Protein AF-A0A8R2H6P3-F1 (afdb_monomer_lite)

Sequence (199 aa):
MLRRFHSSVSVTTFPSSASTVNRGKCNIKIAPSGQQSPSFCLDVSIVPQITGQTPQTPITSGHWAHMTDLFPSVLLYDTQKDQPGEPLALNTVFGWVLMGPTEFYDGSSVTTLCLTVSDPIDSLIKKFWELEELPTTFHLSTADTAAEEIYNSTTTQLSSGRFVVTLPFLKPRPLLGDSKTLALQRFKALECRLTRNKI

Radius of gyration: 35.75 Å; chains: 1; bounding box: 72×54×96 Å

Organism: Acyrthosiphon pisum (NCBI:txid7029)

Foldseek 3Di:
DFDWAQDQDWDAADVSPDTDRQGTKTWDWDDPVPDPPPIDIDIDTDDPDRDDDDPPPPDPPDPDVVCPVVVVQFFDPDKDDDDPQAWIWTQGPVGTDTHGDDDDDPDDDDDDDDDDPDDDVVVVVVVVCVVPDDPPPPPQDPVNVVVVVQCVVAWDADPVRDIGGDDDDDPPDDPPPDVVVVVVVVVVVVVVVPVVDDD

pLDDT: mean 73.53, std 13.81, range [39.12, 96.75]

Structure (mmCIF, N/CA/C/O backbone):
data_AF-A0A8R2H6P3-F1
#
_entry.id   AF-A0A8R2H6P3-F1
#
loop_
_atom_site.group_PDB
_atom_site.id
_atom_site.type_symbol
_atom_site.label_atom_id
_atom_site.label_alt_id
_atom_site.label_comp_id
_atom_site.label_asym_id
_atom_site.label_entity_id
_atom_site.label_seq_id
_atom_site.pdbx_PDB_ins_code
_atom_site.Cartn_x
_atom_site.Cartn_y
_atom_site.Cartn_z
_atom_site.occupancy
_atom_site.B_iso_or_equiv
_atom_site.auth_seq_id
_atom_site.auth_comp_id
_atom_site.auth_asym_id
_atom_site.auth_atom_id
_atom_site.pdbx_PDB_model_num
ATOM 1 N N . MET A 1 1 ? 8.847 33.803 -14.312 1.00 51.03 1 MET A N 1
ATOM 2 C CA . MET A 1 1 ? 10.257 33.344 -14.328 1.00 51.03 1 MET A CA 1
ATOM 3 C C . MET A 1 1 ? 10.656 32.935 -12.916 1.00 51.03 1 MET A C 1
ATOM 5 O O . MET A 1 1 ? 10.403 33.704 -11.999 1.00 51.03 1 MET A O 1
ATOM 9 N N . LEU A 1 2 ? 11.224 31.739 -12.724 1.00 61.72 2 LEU A N 1
ATOM 10 C CA . LEU A 1 2 ? 11.704 31.282 -11.409 1.00 61.72 2 LEU A CA 1
ATOM 11 C C . LEU A 1 2 ? 12.953 32.072 -10.991 1.00 61.72 2 LEU A C 1
ATOM 13 O O . LEU A 1 2 ? 13.856 32.261 -11.808 1.00 61.72 2 LEU A O 1
ATOM 17 N N . ARG A 1 3 ? 13.016 32.512 -9.727 1.00 66.25 3 ARG A N 1
ATOM 18 C CA . ARG A 1 3 ? 14.191 33.195 -9.162 1.00 66.25 3 ARG A CA 1
ATOM 19 C C . ARG A 1 3 ? 15.325 32.180 -9.000 1.00 66.25 3 ARG A C 1
ATOM 21 O O . ARG A 1 3 ? 15.151 31.171 -8.318 1.00 66.25 3 ARG A O 1
ATOM 28 N N . ARG A 1 4 ? 16.457 32.432 -9.659 1.00 72.19 4 ARG A N 1
ATOM 29 C CA . ARG A 1 4 ? 17.628 31.544 -9.673 1.00 72.19 4 ARG A CA 1
ATOM 30 C C . ARG A 1 4 ? 18.732 32.111 -8.787 1.00 72.19 4 ARG A C 1
ATOM 32 O O . ARG A 1 4 ? 18.959 33.318 -8.786 1.00 72.19 4 ARG A O 1
ATOM 39 N N . PHE A 1 5 ? 19.422 31.230 -8.079 1.00 75.38 5 PHE A N 1
ATOM 40 C CA . PHE A 1 5 ? 20.581 31.534 -7.245 1.00 75.38 5 PHE A CA 1
ATOM 41 C C . PHE A 1 5 ? 21.771 30.699 -7.705 1.00 75.38 5 PHE A C 1
ATOM 43 O O . PHE A 1 5 ? 21.587 29.596 -8.214 1.00 75.38 5 PHE A O 1
ATOM 50 N N . HIS A 1 6 ? 22.989 31.200 -7.522 1.00 67.31 6 HIS A N 1
ATOM 51 C CA . HIS A 1 6 ? 24.178 30.420 -7.848 1.00 67.31 6 HIS A CA 1
ATOM 52 C C . HIS A 1 6 ? 24.305 29.230 -6.884 1.00 67.31 6 HIS A C 1
ATOM 54 O O . HIS A 1 6 ? 24.150 29.400 -5.675 1.00 67.31 6 HIS A O 1
ATOM 60 N N . SER A 1 7 ? 24.576 28.035 -7.411 1.00 65.31 7 SER A N 1
ATOM 61 C CA . SER A 1 7 ? 24.828 26.828 -6.616 1.00 65.31 7 SER A CA 1
ATOM 62 C C . SER A 1 7 ? 26.298 26.431 -6.744 1.00 65.31 7 SER A C 1
ATOM 64 O O . SER A 1 7 ? 26.918 26.653 -7.780 1.00 65.31 7 SER A O 1
ATOM 66 N N . SER A 1 8 ? 26.883 25.882 -5.682 1.00 61.50 8 SER A N 1
ATOM 67 C CA . SER A 1 8 ? 28.228 25.283 -5.692 1.00 61.50 8 SER A CA 1
ATOM 68 C C . SER A 1 8 ? 28.179 23.751 -5.671 1.00 61.50 8 SER A C 1
ATOM 70 O O . SER A 1 8 ? 29.209 23.099 -5.524 1.00 61.50 8 SER A O 1
ATOM 72 N N . VAL A 1 9 ? 26.982 23.169 -5.802 1.00 63.78 9 VAL A N 1
ATOM 73 C CA . VAL A 1 9 ? 26.764 21.722 -5.722 1.00 63.78 9 VAL A CA 1
ATOM 74 C C . VAL A 1 9 ? 27.096 21.057 -7.061 1.00 63.78 9 VAL A C 1
ATOM 76 O O . VAL A 1 9 ? 26.555 21.426 -8.106 1.00 63.78 9 VAL A O 1
ATOM 79 N N . SER A 1 10 ? 27.965 20.049 -7.011 1.00 60.06 10 SER A N 1
ATOM 80 C CA . SER A 1 10 ? 28.291 19.166 -8.135 1.00 60.06 10 SER A CA 1
ATOM 81 C C . SER A 1 10 ? 27.227 18.077 -8.274 1.00 60.06 10 SER A C 1
ATOM 83 O O . SER A 1 10 ? 26.932 17.384 -7.303 1.00 60.06 10 SER A O 1
ATOM 85 N N . VAL A 1 11 ? 26.661 17.916 -9.472 1.00 63.22 11 VAL A N 1
ATOM 86 C CA . VAL A 1 11 ? 25.674 16.869 -9.782 1.00 63.22 11 VAL A CA 1
ATOM 87 C C . VAL A 1 11 ? 26.201 16.041 -10.949 1.00 63.22 11 VAL A C 1
ATOM 89 O O . VAL A 1 11 ? 26.544 16.590 -11.995 1.00 63.22 11 VAL A O 1
ATOM 92 N N . THR A 1 12 ? 26.267 14.725 -10.770 1.00 59.09 12 THR A N 1
ATOM 93 C CA . THR A 1 12 ? 26.640 13.757 -11.809 1.00 59.09 12 THR A CA 1
ATOM 94 C C . THR A 1 12 ? 25.389 13.229 -12.503 1.00 59.09 12 THR A C 1
ATOM 96 O O . THR A 1 12 ? 24.453 12.795 -11.835 1.00 59.09 12 THR A O 1
ATOM 99 N N . THR A 1 13 ? 25.361 13.269 -13.834 1.00 57.91 13 THR A N 1
ATOM 100 C CA . THR A 1 13 ? 24.236 12.783 -14.646 1.00 57.91 13 THR A CA 1
ATOM 101 C C . THR A 1 13 ? 24.469 11.351 -15.132 1.00 57.91 13 THR A C 1
ATOM 103 O O . THR A 1 13 ? 25.582 10.829 -15.055 1.00 57.91 13 THR A O 1
ATOM 106 N N . PHE A 1 14 ? 23.410 10.711 -15.640 1.00 53.06 14 PHE A N 1
ATOM 107 C CA . PHE A 1 14 ? 23.365 9.292 -16.022 1.00 53.06 14 PHE A CA 1
ATOM 108 C C . PHE A 1 14 ? 24.489 8.746 -16.934 1.00 53.06 14 PHE A C 1
ATOM 110 O O . PHE A 1 14 ? 24.727 7.544 -16.857 1.00 53.06 14 PHE A O 1
ATOM 117 N N . PRO A 1 15 ? 25.230 9.523 -17.755 1.00 53.28 15 PRO A N 1
ATOM 118 C CA . PRO A 1 15 ? 26.340 8.974 -18.535 1.00 53.28 15 PRO A CA 1
ATOM 119 C C . PRO A 1 15 ? 27.702 9.086 -17.835 1.00 53.28 15 PRO A C 1
ATOM 121 O O . PRO A 1 15 ? 28.726 8.857 -18.473 1.00 53.28 15 PRO A O 1
ATOM 124 N N . SER A 1 16 ? 27.763 9.451 -16.547 1.00 52.72 16 SER A N 1
ATOM 125 C CA . SER A 1 16 ? 29.028 9.630 -15.798 1.00 52.72 16 SER A CA 1
ATOM 126 C C . SER A 1 16 ? 29.963 10.701 -16.382 1.00 52.72 16 SER A C 1
ATOM 128 O O . SER A 1 16 ? 31.114 10.828 -15.963 1.00 52.72 16 SER A O 1
ATOM 130 N N . SER A 1 17 ? 29.500 11.472 -17.370 1.00 53.78 17 SER A N 1
ATOM 131 C CA . SER A 1 17 ? 30.287 12.513 -18.022 1.00 53.78 17 SER A CA 1
ATOM 132 C C . SER A 1 17 ? 30.543 13.631 -17.015 1.00 53.78 17 SER A C 1
ATOM 134 O O . SER A 1 17 ? 29.631 14.024 -16.289 1.00 53.78 17 SER A O 1
ATOM 136 N N . ALA A 1 18 ? 31.792 14.091 -16.939 1.00 51.66 18 ALA A N 1
ATOM 137 C CA . ALA A 1 18 ? 32.301 14.940 -15.866 1.00 51.66 18 ALA A CA 1
ATOM 138 C C . ALA A 1 18 ? 31.329 16.056 -15.435 1.00 51.66 18 ALA A C 1
ATOM 140 O O . ALA A 1 18 ? 30.854 16.846 -16.250 1.00 51.66 18 ALA A O 1
ATOM 141 N N . SER A 1 19 ? 31.082 16.088 -14.121 1.00 51.84 19 SER A N 1
ATOM 142 C CA . SER A 1 19 ? 30.313 17.077 -13.360 1.00 51.84 19 SER A CA 1
ATOM 143 C C . SER A 1 19 ? 30.307 18.472 -13.995 1.00 51.84 19 SER A C 1
ATOM 145 O O . SER A 1 19 ? 31.307 19.193 -13.965 1.00 51.84 19 SER A O 1
ATOM 147 N N . THR A 1 20 ? 29.159 18.900 -14.522 1.00 53.28 20 THR A N 1
ATOM 148 C CA . THR A 1 20 ? 28.935 20.322 -14.787 1.00 53.28 20 THR A CA 1
ATOM 149 C C . THR A 1 20 ? 28.601 20.999 -13.465 1.00 53.28 20 THR A C 1
ATOM 151 O O . THR A 1 20 ? 27.564 20.700 -12.871 1.00 53.28 20 THR A O 1
ATOM 154 N N . VAL A 1 21 ? 29.452 21.925 -13.010 1.00 55.31 21 VAL A N 1
ATOM 155 C CA . VAL A 1 21 ? 29.143 22.810 -11.875 1.00 55.31 21 VAL A CA 1
ATOM 156 C C . VAL A 1 21 ? 27.786 23.462 -12.137 1.00 55.31 21 VAL A C 1
ATOM 158 O O . VAL A 1 21 ? 27.614 24.208 -13.106 1.00 55.31 21 VAL A O 1
ATOM 161 N N . ASN A 1 22 ? 26.802 23.134 -11.303 1.00 56.50 22 ASN A N 1
ATOM 162 C CA . ASN A 1 22 ? 25.438 23.590 -11.490 1.00 56.50 22 ASN A CA 1
ATOM 163 C C . ASN A 1 22 ? 25.345 25.081 -11.144 1.00 56.50 22 ASN A C 1
ATOM 165 O O . ASN A 1 22 ? 25.551 25.466 -10.001 1.00 56.50 22 ASN A O 1
ATOM 169 N N . ARG A 1 23 ? 25.020 25.939 -12.116 1.00 56.31 23 ARG A N 1
ATOM 170 C CA . ARG A 1 23 ? 24.984 27.398 -11.904 1.00 56.31 23 ARG A CA 1
ATOM 171 C C . ARG A 1 23 ? 23.650 27.928 -11.364 1.00 56.31 23 ARG A C 1
ATOM 173 O O . ARG A 1 23 ? 23.525 29.137 -11.185 1.00 56.31 23 ARG A O 1
ATOM 180 N N . GLY A 1 24 ? 22.653 27.076 -11.107 1.00 67.25 24 GLY A N 1
ATOM 181 C CA . GLY A 1 24 ? 21.302 27.525 -10.766 1.00 67.25 24 GLY A CA 1
ATOM 182 C C . GLY A 1 24 ? 20.577 26.635 -9.761 1.00 67.25 24 GLY A C 1
ATOM 183 O O . GLY A 1 24 ? 20.114 25.558 -10.109 1.00 67.25 24 GLY A O 1
ATOM 184 N N . LYS A 1 25 ? 20.369 27.133 -8.542 1.00 74.31 25 LYS A N 1
ATOM 185 C CA . LYS A 1 25 ? 19.381 26.622 -7.585 1.00 74.31 25 LYS A CA 1
ATOM 186 C C . LYS A 1 25 ? 18.112 27.473 -7.655 1.00 74.31 25 LYS A C 1
ATOM 188 O O . LYS A 1 25 ? 18.197 28.698 -7.768 1.00 74.31 25 LYS A O 1
ATOM 193 N N . CYS A 1 26 ? 16.939 26.861 -7.568 1.00 76.25 26 CYS A N 1
ATOM 194 C CA . CYS A 1 26 ? 15.677 27.566 -7.355 1.00 76.25 26 CYS A CA 1
ATOM 195 C C . CYS A 1 26 ? 14.827 26.834 -6.315 1.00 76.25 26 CYS A C 1
ATOM 197 O O . CYS A 1 26 ? 14.994 25.639 -6.087 1.00 76.25 26 CYS A O 1
ATOM 199 N N . ASN A 1 27 ? 13.922 27.568 -5.676 1.00 81.19 27 ASN A N 1
ATOM 200 C CA . ASN A 1 27 ? 12.901 26.969 -4.831 1.00 81.19 27 ASN A CA 1
ATOM 201 C C . ASN A 1 27 ? 11.622 26.822 -5.661 1.00 81.19 27 ASN A C 1
ATOM 203 O O . ASN A 1 27 ? 11.216 27.771 -6.342 1.00 81.19 27 ASN A O 1
ATOM 207 N N . ILE A 1 28 ? 11.018 25.638 -5.637 1.00 77.75 28 ILE A N 1
ATOM 208 C CA . ILE A 1 28 ? 9.741 25.368 -6.297 1.00 77.75 28 ILE A CA 1
ATOM 209 C C . ILE A 1 28 ? 8.731 24.867 -5.275 1.00 77.75 28 ILE A C 1
ATOM 211 O O . ILE A 1 28 ? 9.087 24.210 -4.301 1.00 77.75 28 ILE A O 1
ATOM 215 N N . LYS A 1 29 ? 7.456 25.156 -5.520 1.00 81.31 29 LYS A N 1
ATOM 216 C CA . LYS A 1 29 ? 6.347 24.632 -4.730 1.00 81.31 29 LYS A CA 1
ATOM 217 C C . LYS A 1 29 ? 5.584 23.630 -5.588 1.00 81.31 29 LYS A C 1
ATOM 219 O O . LYS A 1 29 ? 5.053 24.014 -6.626 1.00 81.31 29 LYS A O 1
ATOM 224 N N . ILE A 1 30 ? 5.560 22.367 -5.174 1.00 83.56 30 ILE A N 1
ATOM 225 C CA . ILE A 1 30 ? 4.808 21.301 -5.847 1.00 83.56 30 ILE A CA 1
ATOM 226 C C . ILE A 1 30 ? 3.481 21.107 -5.116 1.00 83.56 30 ILE A C 1
ATOM 228 O O . ILE A 1 30 ? 3.459 21.067 -3.885 1.00 83.56 30 ILE A O 1
ATOM 232 N N . ALA A 1 31 ? 2.388 20.995 -5.868 1.00 80.19 31 ALA A N 1
ATOM 233 C CA . ALA A 1 31 ? 1.062 20.646 -5.368 1.00 80.19 31 ALA A CA 1
ATOM 234 C C . ALA A 1 31 ? 0.322 19.785 -6.415 1.00 80.19 31 ALA A C 1
ATOM 236 O O . ALA A 1 31 ? 0.642 19.899 -7.605 1.00 80.19 31 ALA A O 1
ATOM 237 N N . PRO A 1 32 ? -0.640 18.932 -6.007 1.00 73.56 32 PRO A N 1
ATOM 238 C CA . PRO A 1 32 ? -1.466 18.168 -6.936 1.00 73.56 32 PRO A CA 1
ATOM 239 C C . PRO A 1 32 ? -2.199 19.087 -7.916 1.00 73.56 32 PRO A C 1
ATOM 241 O O . PRO A 1 32 ? -2.645 20.179 -7.554 1.00 73.56 32 PRO A O 1
ATOM 244 N N . SER A 1 33 ? -2.338 18.645 -9.166 1.00 68.44 33 SER A N 1
ATOM 245 C CA . SER A 1 33 ? -3.013 19.436 -10.198 1.00 68.44 33 SER A CA 1
ATOM 246 C C . SER A 1 33 ? -4.448 19.765 -9.768 1.00 68.44 33 SER A C 1
ATOM 248 O O . SER A 1 33 ? -5.238 18.869 -9.484 1.00 68.44 33 SER A O 1
ATOM 250 N N . GLY A 1 34 ? -4.775 21.058 -9.682 1.00 77.56 34 GLY A N 1
ATOM 251 C CA . GLY A 1 34 ? -6.096 21.536 -9.259 1.00 77.56 34 GLY A CA 1
ATOM 252 C C . GLY A 1 34 ? -6.316 21.657 -7.744 1.00 77.56 34 GLY A C 1
ATOM 253 O O . GLY A 1 34 ? -7.394 22.085 -7.338 1.00 77.56 34 GLY A O 1
ATOM 254 N N . GLN A 1 35 ? -5.322 21.350 -6.900 1.00 73.56 35 GLN A N 1
ATOM 255 C CA . GLN A 1 35 ? -5.413 21.501 -5.441 1.00 73.56 35 GLN A CA 1
ATOM 256 C C . GLN A 1 35 ? -4.272 22.362 -4.885 1.00 73.56 35 GLN A C 1
ATOM 258 O O . GLN A 1 35 ? -3.125 22.266 -5.307 1.00 73.56 35 GLN A O 1
ATOM 263 N N . GLN A 1 36 ? -4.578 23.219 -3.905 1.00 76.12 36 GLN A N 1
ATOM 264 C CA . GLN A 1 36 ? -3.570 24.058 -3.234 1.00 76.12 36 GLN A CA 1
ATOM 265 C C . GLN A 1 36 ? -2.890 23.363 -2.044 1.00 76.12 36 GLN A C 1
ATOM 267 O O . GLN A 1 36 ? -1.912 23.886 -1.505 1.00 76.12 36 GLN A O 1
ATOM 272 N N . SER A 1 37 ? -3.394 22.195 -1.637 1.00 72.25 37 SER A N 1
ATOM 273 C CA . SER A 1 37 ? -2.869 21.382 -0.543 1.00 72.25 37 SER A CA 1
ATOM 274 C C . SER A 1 37 ? -3.052 19.881 -0.834 1.00 72.25 37 SER A C 1
ATOM 276 O O . SER A 1 37 ? -4.050 19.508 -1.449 1.00 72.25 37 SER A O 1
ATOM 278 N N . PRO A 1 38 ? -2.123 19.015 -0.387 1.00 72.81 38 PRO A N 1
ATOM 279 C CA . PRO A 1 38 ? -0.855 19.352 0.263 1.00 72.81 38 PRO A CA 1
ATOM 280 C C . PRO A 1 38 ? 0.119 20.019 -0.717 1.00 72.81 38 PRO A C 1
ATOM 282 O O . PRO A 1 38 ? 0.070 19.790 -1.921 1.00 72.81 38 PRO A O 1
ATOM 285 N N . SER A 1 39 ? 0.994 20.879 -0.202 1.00 79.38 39 SER A N 1
ATOM 286 C CA . SER A 1 39 ? 2.002 21.546 -1.022 1.00 79.38 39 SER A CA 1
ATOM 287 C C . SER A 1 39 ? 3.364 21.482 -0.359 1.00 79.38 39 SER A C 1
ATOM 289 O O . SER A 1 39 ? 3.468 21.780 0.831 1.00 79.38 39 SER A O 1
ATOM 291 N N . PHE A 1 40 ? 4.394 21.164 -1.135 1.00 80.31 40 PHE A N 1
ATOM 292 C CA . PHE A 1 40 ? 5.755 20.966 -0.646 1.00 80.31 40 PHE A CA 1
ATOM 293 C C . PHE A 1 40 ? 6.688 21.974 -1.305 1.00 80.31 40 PHE A C 1
ATOM 295 O O . PHE A 1 40 ? 6.677 22.127 -2.528 1.00 80.31 40 PHE A O 1
ATOM 302 N N . CYS A 1 41 ? 7.488 22.671 -0.500 1.00 79.69 41 CYS A N 1
ATOM 303 C CA . CYS A 1 41 ? 8.553 23.530 -1.005 1.00 79.69 41 CYS A CA 1
ATOM 304 C C . CYS A 1 41 ? 9.828 22.699 -1.139 1.00 79.69 41 CYS A C 1
ATOM 306 O O . CYS A 1 41 ? 10.283 22.106 -0.163 1.00 79.69 41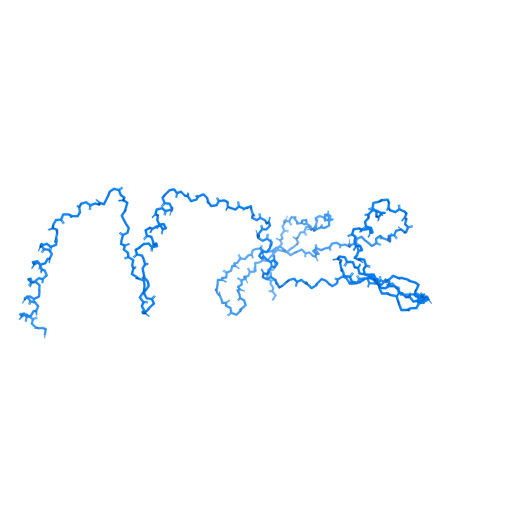 CYS A O 1
ATOM 308 N N . LEU A 1 42 ? 10.398 22.668 -2.339 1.00 79.44 42 LEU A N 1
ATOM 309 C CA . LEU A 1 42 ? 11.597 21.908 -2.660 1.00 79.44 42 LEU A CA 1
ATOM 310 C C . LEU A 1 42 ? 12.688 22.828 -3.182 1.00 79.44 42 LEU A C 1
ATOM 312 O O . LEU A 1 42 ? 12.446 23.747 -3.967 1.00 79.44 42 LEU A O 1
ATOM 316 N N . ASP A 1 43 ? 13.906 22.512 -2.775 1.00 77.88 43 ASP A N 1
ATOM 317 C CA . ASP A 1 43 ? 15.124 23.099 -3.296 1.00 77.88 43 ASP A CA 1
ATOM 318 C C . ASP A 1 43 ? 15.613 22.271 -4.485 1.00 77.88 43 ASP A C 1
ATOM 320 O O . ASP A 1 43 ? 16.008 21.118 -4.327 1.00 77.88 43 ASP A O 1
ATOM 324 N N . VAL A 1 44 ? 15.589 22.858 -5.682 1.00 74.94 44 VAL A N 1
ATOM 325 C CA . VAL A 1 44 ? 15.917 22.157 -6.929 1.00 74.94 44 VAL A CA 1
ATOM 326 C C . VAL A 1 44 ? 17.160 22.753 -7.572 1.00 74.94 44 VAL A C 1
ATOM 328 O O . VAL A 1 44 ? 17.330 23.972 -7.654 1.00 74.94 44 VAL A O 1
ATOM 331 N N . SER A 1 45 ? 18.026 21.865 -8.050 1.00 74.19 45 SER A N 1
ATOM 332 C CA . SER A 1 45 ? 19.239 22.192 -8.797 1.00 74.19 45 SER A CA 1
ATOM 333 C C . SER A 1 45 ? 18.973 22.041 -10.299 1.00 74.19 45 SER A C 1
ATOM 335 O O . SER A 1 45 ? 18.505 21.000 -10.750 1.00 74.19 45 SER A O 1
ATOM 337 N N . ILE A 1 46 ? 19.277 23.070 -11.093 1.00 69.50 46 ILE A N 1
ATOM 338 C CA . ILE A 1 46 ? 19.006 23.121 -12.538 1.00 69.50 46 ILE A CA 1
ATOM 339 C C . ILE A 1 46 ? 20.244 22.662 -13.304 1.00 69.50 46 ILE A C 1
ATOM 341 O O . ILE A 1 46 ? 21.219 23.402 -13.418 1.00 69.50 46 ILE A O 1
ATOM 345 N N . VAL A 1 47 ? 20.233 21.435 -13.812 1.00 68.31 47 VAL A N 1
ATOM 346 C CA . VAL A 1 47 ? 21.347 20.906 -14.611 1.00 68.31 47 VAL A CA 1
ATOM 347 C C . VAL A 1 47 ? 21.145 21.312 -16.079 1.00 68.31 47 VAL A C 1
ATOM 349 O O . VAL A 1 47 ? 20.018 21.217 -16.566 1.00 68.31 47 VAL A O 1
ATOM 352 N N . PRO A 1 48 ? 22.183 21.780 -16.803 1.00 62.78 48 PRO A N 1
ATOM 353 C CA . PRO A 1 48 ? 22.041 22.196 -18.202 1.00 62.78 48 PRO A CA 1
ATOM 354 C C . PRO A 1 48 ? 21.656 21.045 -19.140 1.00 62.78 48 PRO A C 1
ATOM 356 O O . PRO A 1 48 ? 21.026 21.287 -20.165 1.00 62.78 48 PRO A O 1
ATOM 359 N N . GLN A 1 49 ? 22.021 19.807 -18.796 1.00 61.81 49 GLN A N 1
ATOM 360 C CA . GLN A 1 49 ? 21.769 18.629 -19.618 1.00 61.81 49 GLN A CA 1
ATOM 361 C C . GLN A 1 49 ? 21.584 17.395 -18.725 1.00 61.81 49 GLN A C 1
ATOM 363 O O . GLN A 1 49 ? 22.418 17.142 -17.864 1.00 61.81 49 GLN A O 1
ATOM 368 N N . ILE A 1 50 ? 20.492 16.642 -18.901 1.00 60.31 50 ILE A N 1
ATOM 369 C CA . ILE A 1 50 ? 20.173 15.447 -18.086 1.00 60.31 50 ILE A CA 1
ATOM 370 C C . ILE A 1 50 ? 20.837 14.184 -18.666 1.00 60.31 50 ILE A C 1
ATOM 372 O O . ILE A 1 50 ? 21.215 13.279 -17.925 1.00 60.31 50 ILE A O 1
ATOM 376 N N . THR A 1 51 ? 21.027 14.144 -19.986 1.00 54.97 51 THR A N 1
ATOM 377 C CA . THR A 1 51 ? 21.598 13.020 -20.737 1.00 54.97 51 THR A CA 1
ATOM 378 C C . THR A 1 51 ? 22.753 13.493 -21.620 1.00 54.97 51 THR A C 1
ATOM 380 O O . THR A 1 51 ? 22.684 14.550 -22.239 1.00 54.97 51 THR A O 1
ATOM 383 N N . GLY A 1 52 ? 23.837 12.723 -21.678 1.00 59.97 52 GLY A N 1
ATOM 384 C CA . GLY A 1 52 ? 24.950 12.939 -22.607 1.00 59.97 52 GLY A CA 1
ATOM 385 C C . GLY A 1 52 ? 24.628 12.400 -24.000 1.00 59.97 52 GLY A C 1
ATOM 386 O O . GLY A 1 52 ? 23.537 11.882 -24.234 1.00 59.97 52 GLY A O 1
ATOM 387 N N . GLN A 1 53 ? 25.581 12.505 -24.929 1.00 53.31 53 GLN A N 1
ATOM 388 C CA . GLN A 1 53 ? 25.445 11.848 -26.229 1.00 53.31 53 GLN A CA 1
ATOM 389 C C . GLN A 1 53 ? 25.350 10.332 -26.026 1.00 53.31 53 GLN A C 1
ATOM 391 O O . GLN A 1 53 ? 26.218 9.730 -25.394 1.00 53.31 53 GLN A O 1
ATOM 396 N N . THR A 1 54 ? 24.290 9.717 -26.547 1.00 50.97 54 THR A N 1
ATOM 397 C CA . THR A 1 54 ? 24.209 8.262 -26.672 1.00 50.97 54 THR A CA 1
ATOM 398 C C . THR A 1 54 ? 25.344 7.795 -27.581 1.00 50.97 54 THR A C 1
ATOM 400 O O . THR A 1 54 ? 25.568 8.431 -28.613 1.00 50.97 54 THR A O 1
ATOM 403 N N . PRO A 1 55 ? 26.079 6.723 -27.235 1.00 52.12 55 PRO A N 1
ATOM 404 C CA . PRO A 1 55 ? 27.119 6.201 -28.109 1.00 52.12 55 PRO A CA 1
ATOM 405 C C . PRO A 1 55 ? 26.494 5.805 -29.452 1.00 52.12 55 PRO A C 1
ATOM 407 O O . PRO A 1 55 ? 25.760 4.829 -29.546 1.00 52.12 55 PRO A O 1
ATOM 410 N N . GLN A 1 56 ? 26.781 6.591 -30.490 1.00 50.34 56 GLN A N 1
ATOM 411 C CA . GLN A 1 56 ? 26.369 6.347 -31.877 1.00 50.34 56 GLN A CA 1
ATOM 412 C C . GLN A 1 56 ? 27.376 5.431 -32.589 1.00 50.34 56 GLN A C 1
ATOM 414 O O . GLN A 1 56 ? 27.646 5.596 -33.776 1.00 50.34 56 GLN A O 1
ATOM 419 N N . THR A 1 57 ? 28.019 4.514 -31.860 1.00 60.00 57 THR A N 1
ATOM 420 C CA . THR A 1 57 ? 29.002 3.609 -32.458 1.00 60.00 57 THR A CA 1
ATOM 421 C C . THR A 1 57 ? 28.276 2.687 -33.437 1.00 60.00 57 THR A C 1
ATOM 423 O O . THR A 1 57 ? 27.390 1.950 -32.993 1.00 60.00 57 THR A O 1
ATOM 426 N N . PRO A 1 58 ? 28.623 2.704 -34.739 1.00 54.59 58 PRO A N 1
ATOM 427 C CA . PRO A 1 58 ? 28.046 1.770 -35.689 1.00 54.59 58 PRO A CA 1
ATOM 428 C C . PRO A 1 58 ? 28.338 0.352 -35.205 1.00 54.59 58 PRO A C 1
ATOM 430 O O . PRO A 1 58 ? 29.480 0.023 -34.882 1.00 54.59 58 PRO A O 1
ATOM 433 N N . ILE A 1 59 ? 27.301 -0.477 -35.119 1.00 60.19 59 ILE A N 1
ATOM 434 C CA . ILE A 1 59 ? 27.465 -1.880 -34.751 1.00 60.19 59 ILE A CA 1
ATOM 435 C C . ILE A 1 59 ? 28.156 -2.559 -35.931 1.00 60.19 59 ILE A C 1
ATOM 437 O O . ILE A 1 59 ? 27.567 -2.708 -37.001 1.00 60.19 59 ILE A O 1
ATOM 441 N N . THR A 1 60 ? 29.416 -2.951 -35.758 1.00 60.41 60 THR A N 1
ATOM 442 C CA . THR A 1 60 ? 30.127 -3.739 -36.766 1.00 60.41 60 THR A CA 1
ATOM 443 C C . THR A 1 60 ? 29.406 -5.077 -36.921 1.00 60.41 60 THR A C 1
ATOM 445 O O . THR A 1 60 ? 29.235 -5.807 -35.944 1.00 60.41 60 THR A O 1
ATOM 448 N N . SER A 1 61 ? 28.973 -5.422 -38.135 1.00 52.75 61 SER A N 1
ATOM 449 C CA . SER A 1 61 ? 28.453 -6.759 -38.429 1.00 52.75 61 SER A CA 1
ATOM 450 C C . SER A 1 61 ? 29.584 -7.776 -38.237 1.00 52.75 61 SER A C 1
ATOM 452 O O . SER A 1 61 ? 30.472 -7.891 -39.082 1.00 52.75 61 SER A O 1
ATOM 454 N N . GLY A 1 62 ? 29.595 -8.464 -37.099 1.00 62.78 62 GLY A N 1
ATOM 455 C CA . GLY A 1 62 ? 30.591 -9.467 -36.737 1.00 62.78 62 GLY A CA 1
ATOM 456 C C . GLY A 1 62 ? 29.936 -10.752 -36.243 1.00 62.78 62 GLY A C 1
ATOM 457 O O . GLY A 1 62 ? 28.731 -10.802 -35.998 1.00 62.78 62 GLY A O 1
ATOM 458 N N . HIS A 1 63 ? 30.731 -11.811 -36.098 1.00 58.81 63 HIS A N 1
ATOM 459 C CA . HIS A 1 63 ? 30.276 -13.027 -35.435 1.00 58.81 63 HIS A CA 1
ATOM 460 C C . HIS A 1 63 ? 30.233 -12.780 -33.923 1.00 58.81 63 HIS A C 1
ATOM 462 O O . HIS A 1 63 ? 31.258 -12.801 -33.240 1.00 58.81 63 HIS A O 1
ATOM 468 N N . TRP A 1 64 ? 29.042 -12.499 -33.404 1.00 66.94 64 TRP A N 1
ATOM 469 C CA . TRP A 1 64 ? 28.817 -12.277 -31.981 1.00 66.94 64 TRP A CA 1
ATOM 470 C C . TRP A 1 64 ? 28.520 -13.616 -31.304 1.00 66.94 64 TRP A C 1
ATOM 472 O O . TRP A 1 64 ? 27.378 -14.067 -31.288 1.00 66.94 64 TRP A O 1
ATOM 482 N N . ALA A 1 65 ? 29.546 -14.253 -30.735 1.00 64.62 65 ALA A N 1
ATOM 483 C CA . ALA A 1 65 ? 29.421 -15.567 -30.089 1.00 64.62 65 ALA A CA 1
ATOM 484 C C . ALA A 1 65 ? 28.390 -15.603 -28.941 1.00 64.62 65 ALA A C 1
ATOM 486 O O . ALA A 1 65 ? 27.851 -16.650 -28.625 1.00 64.62 65 ALA A O 1
ATOM 487 N N . HIS A 1 66 ? 28.078 -14.462 -28.321 1.00 62.16 66 HIS A N 1
ATOM 488 C CA . HIS A 1 66 ? 27.025 -14.382 -27.303 1.00 62.16 66 HIS A CA 1
ATOM 489 C C . HIS A 1 66 ? 25.607 -14.275 -27.894 1.00 62.16 66 HIS A C 1
ATOM 491 O O . HIS A 1 66 ? 24.632 -14.425 -27.166 1.00 62.16 66 HIS A O 1
ATOM 497 N N . MET A 1 67 ? 25.471 -13.999 -29.197 1.00 56.69 67 MET A N 1
ATOM 498 C CA . MET A 1 67 ? 24.183 -13.948 -29.897 1.00 56.69 67 MET A CA 1
ATOM 499 C C . MET A 1 67 ? 23.817 -15.271 -30.582 1.00 56.69 67 MET A C 1
ATOM 501 O O . MET A 1 67 ? 22.664 -15.434 -30.973 1.00 56.69 67 MET A O 1
ATOM 505 N N . THR A 1 68 ? 24.749 -16.220 -30.732 1.00 61.06 68 THR A N 1
ATOM 506 C CA . THR A 1 68 ? 24.482 -17.500 -31.416 1.00 61.06 68 THR A CA 1
ATOM 507 C C . THR A 1 68 ? 23.452 -18.355 -30.680 1.00 61.06 68 THR A C 1
ATOM 509 O O . THR A 1 68 ? 22.633 -19.001 -31.329 1.00 61.06 68 THR A O 1
ATOM 512 N N . ASP A 1 69 ? 23.417 -18.272 -29.348 1.00 61.19 69 ASP A N 1
ATOM 513 C CA . ASP A 1 69 ? 22.494 -19.041 -28.497 1.00 61.19 69 ASP A CA 1
ATOM 514 C C . ASP A 1 69 ? 21.218 -18.260 -28.126 1.00 61.19 69 ASP A C 1
ATOM 516 O O . ASP A 1 69 ? 20.315 -18.787 -27.476 1.00 61.19 69 ASP A O 1
ATOM 520 N N . LEU A 1 70 ? 21.108 -16.997 -28.553 1.00 60.28 70 LEU A N 1
ATOM 521 C CA . LEU A 1 70 ? 19.946 -16.147 -28.266 1.00 60.28 70 LEU A CA 1
ATOM 522 C C . LEU A 1 70 ? 18.772 -16.446 -29.203 1.00 60.28 70 LEU A C 1
ATOM 524 O O . LEU A 1 70 ? 17.623 -16.457 -28.770 1.00 60.28 70 LEU A O 1
ATOM 528 N N . PHE A 1 71 ? 19.040 -16.739 -30.475 1.00 62.19 71 PHE A N 1
ATOM 529 C CA . PHE A 1 71 ? 17.983 -16.945 -31.471 1.00 62.19 71 PHE A CA 1
ATOM 530 C C . PHE A 1 71 ? 16.982 -18.062 -31.117 1.00 62.19 71 PHE A C 1
ATOM 532 O O . PHE A 1 71 ? 15.784 -17.815 -31.254 1.00 62.19 71 PHE A O 1
ATOM 539 N N . PRO A 1 72 ? 17.395 -19.236 -30.596 1.00 61.50 72 PRO A N 1
ATOM 540 C CA . PRO A 1 72 ? 16.451 -20.286 -30.208 1.00 61.50 72 PRO A CA 1
ATOM 541 C C . PRO A 1 72 ? 15.525 -19.901 -29.048 1.00 61.50 72 PRO A C 1
ATOM 543 O O . PRO A 1 72 ? 14.432 -20.445 -28.947 1.00 61.50 72 PRO A O 1
ATOM 546 N N . SER A 1 73 ? 15.958 -18.996 -28.162 1.00 62.84 73 SER A N 1
ATOM 547 C CA . SER A 1 73 ? 15.166 -18.577 -26.995 1.00 62.84 73 SER A CA 1
ATOM 548 C C . SER A 1 73 ? 14.241 -17.395 -27.287 1.00 62.84 73 SER A C 1
ATOM 550 O O . SER A 1 73 ? 13.239 -17.213 -26.600 1.00 62.84 73 SER A O 1
ATOM 552 N N . VAL A 1 74 ? 14.564 -16.599 -28.309 1.00 66.00 74 VAL A N 1
ATOM 553 C CA . VAL A 1 74 ? 13.807 -15.397 -28.677 1.00 66.00 74 VAL A CA 1
ATOM 554 C C . VAL A 1 74 ? 12.719 -15.694 -29.708 1.00 66.00 74 VAL A C 1
ATOM 556 O O . VAL A 1 74 ? 11.679 -15.037 -29.685 1.00 66.00 74 VAL A O 1
ATOM 559 N N . LEU A 1 75 ? 12.931 -16.667 -30.598 1.00 72.12 75 LEU A N 1
ATOM 560 C CA . LEU A 1 75 ? 11.968 -17.036 -31.634 1.00 72.12 75 LEU A CA 1
ATOM 561 C C . LEU A 1 75 ? 10.812 -17.851 -31.046 1.00 72.12 75 LEU A C 1
ATOM 563 O O . LEU A 1 75 ? 11.008 -18.895 -30.429 1.00 72.12 75 LEU A O 1
ATOM 567 N N . LEU A 1 76 ? 9.592 -17.392 -31.299 1.00 71.06 76 LEU A N 1
ATOM 568 C CA . LEU A 1 76 ? 8.392 -18.203 -31.159 1.00 71.06 76 LEU A CA 1
ATOM 569 C C . LEU A 1 76 ? 8.198 -18.911 -32.505 1.00 71.06 76 LEU A C 1
ATOM 571 O O . LEU A 1 76 ? 8.372 -18.288 -33.547 1.00 71.06 76 LEU A O 1
ATOM 575 N N . TYR A 1 77 ? 7.882 -20.208 -32.506 1.00 65.44 77 TYR A N 1
ATOM 576 C CA . TYR A 1 77 ? 7.881 -21.083 -33.697 1.00 65.44 77 TYR A CA 1
ATOM 577 C C . TYR A 1 77 ? 6.939 -20.660 -34.853 1.00 65.44 77 TYR A C 1
ATOM 579 O O . TYR A 1 77 ? 6.865 -21.358 -35.864 1.00 65.44 77 TYR A O 1
ATOM 587 N N . ASP A 1 78 ? 6.255 -19.521 -34.737 1.00 69.38 78 ASP A N 1
ATOM 588 C CA . ASP A 1 78 ? 5.402 -18.952 -35.769 1.00 69.38 78 ASP A CA 1
ATOM 589 C C . ASP A 1 78 ? 6.210 -18.070 -36.719 1.00 69.38 78 ASP A C 1
ATOM 591 O O . ASP A 1 78 ? 6.838 -17.077 -36.346 1.00 69.38 78 ASP A O 1
ATOM 595 N N . THR A 1 79 ? 6.165 -18.430 -37.994 1.00 71.94 79 THR A N 1
ATOM 596 C CA . THR A 1 79 ? 6.757 -17.655 -39.078 1.00 71.94 79 THR A CA 1
ATOM 597 C C . THR A 1 79 ? 5.720 -17.498 -40.178 1.00 71.94 79 THR A C 1
ATOM 599 O O . THR A 1 79 ? 5.136 -18.489 -40.614 1.00 71.94 79 THR A O 1
ATOM 602 N N . GLN A 1 80 ? 5.499 -16.269 -40.643 1.00 73.56 80 GLN A N 1
ATOM 603 C CA . GLN A 1 80 ? 4.690 -16.014 -41.833 1.00 73.56 80 GLN A CA 1
ATOM 604 C C . GLN A 1 80 ? 5.597 -15.644 -43.000 1.00 73.56 80 GLN A C 1
ATOM 606 O O . GLN A 1 80 ? 6.424 -14.734 -42.910 1.00 73.56 80 GLN A O 1
ATOM 611 N N . LYS A 1 81 ? 5.440 -16.386 -44.096 1.00 73.44 81 LYS A N 1
ATOM 612 C CA . LYS A 1 81 ? 6.116 -16.145 -45.365 1.00 73.44 81 LYS A CA 1
ATOM 613 C C . LYS A 1 81 ? 5.061 -16.139 -46.460 1.00 73.44 81 LYS A C 1
ATOM 615 O O . LYS A 1 81 ? 4.422 -17.169 -46.656 1.00 73.44 81 LYS A O 1
ATOM 620 N N . ASP A 1 82 ? 4.910 -15.016 -47.152 1.00 66.88 82 ASP A N 1
ATOM 621 C CA . ASP A 1 82 ? 3.987 -14.922 -48.285 1.00 66.88 82 ASP A CA 1
ATOM 622 C C . ASP A 1 82 ? 4.631 -15.502 -49.556 1.00 66.88 82 ASP A C 1
ATOM 624 O O . ASP A 1 82 ? 4.148 -16.514 -50.067 1.00 66.88 82 ASP A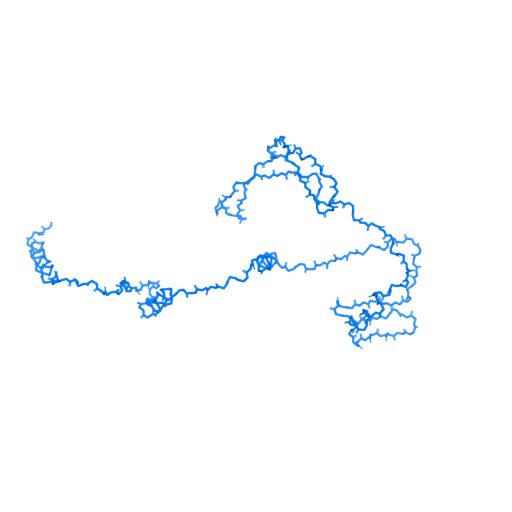 O 1
ATOM 628 N N . GLN A 1 83 ? 5.757 -14.954 -50.046 1.00 74.19 83 GLN A N 1
ATOM 629 C CA . GLN A 1 83 ? 6.390 -15.428 -51.293 1.00 74.19 83 GLN A CA 1
ATOM 630 C C . GLN A 1 83 ? 7.933 -15.547 -51.251 1.00 74.19 83 GLN A C 1
ATOM 632 O O . GLN A 1 83 ? 8.606 -14.997 -50.372 1.00 74.19 83 GLN A O 1
ATOM 637 N N . PRO A 1 84 ? 8.557 -16.301 -52.184 1.00 69.31 84 PRO A N 1
ATOM 638 C CA . PRO A 1 84 ? 10.011 -16.330 -52.341 1.00 69.31 84 PRO A CA 1
ATOM 639 C C . PRO A 1 84 ? 10.535 -14.962 -52.806 1.00 69.31 84 PRO A C 1
ATOM 641 O O . PRO A 1 84 ? 10.242 -14.539 -53.917 1.00 69.31 84 PRO A O 1
ATOM 644 N N . GLY A 1 85 ? 11.340 -14.296 -51.974 1.00 69.88 85 GLY A N 1
ATOM 645 C CA . GLY A 1 85 ? 11.924 -12.980 -52.278 1.00 69.88 85 GLY A CA 1
ATOM 646 C C . GLY A 1 85 ? 11.352 -11.826 -51.451 1.00 69.88 85 GLY A C 1
ATOM 647 O O . GLY A 1 85 ? 11.923 -10.743 -51.475 1.00 69.88 85 GLY A O 1
ATOM 648 N N . GLU A 1 86 ? 10.293 -12.066 -50.677 1.00 74.44 86 GLU A N 1
ATOM 649 C CA . GLU A 1 86 ? 9.697 -11.088 -49.761 1.00 74.44 86 GLU A CA 1
ATOM 650 C C . GLU A 1 86 ? 10.258 -11.209 -48.331 1.00 74.44 86 GLU A C 1
ATOM 652 O O . GLU A 1 86 ? 10.783 -12.270 -47.955 1.00 74.44 86 GLU A O 1
ATOM 657 N N . PRO A 1 87 ? 10.167 -10.138 -47.515 1.00 76.25 87 PRO A N 1
ATOM 658 C CA . PRO A 1 87 ? 10.571 -10.182 -46.117 1.00 76.25 87 PRO A CA 1
ATOM 659 C C . PRO A 1 87 ? 9.723 -11.178 -45.316 1.00 76.25 87 PRO A C 1
ATOM 661 O O . PRO A 1 87 ? 8.507 -11.272 -45.451 1.00 76.25 87 PRO A O 1
ATOM 664 N N . LEU A 1 88 ? 10.398 -11.919 -44.447 1.00 81.00 88 LEU A N 1
ATOM 665 C CA . LEU A 1 88 ? 9.843 -12.897 -43.524 1.00 81.00 88 LEU A CA 1
ATOM 666 C C . LEU A 1 88 ? 9.345 -12.205 -42.255 1.00 81.00 88 LEU A C 1
ATOM 668 O O . LEU A 1 88 ? 10.099 -11.443 -41.655 1.00 81.00 88 LEU A O 1
ATOM 672 N N . ALA A 1 89 ? 8.140 -12.517 -41.786 1.00 80.69 89 ALA A N 1
ATOM 673 C CA . ALA A 1 89 ? 7.692 -12.107 -40.458 1.00 80.69 89 ALA A CA 1
ATOM 674 C C . ALA A 1 89 ? 7.966 -13.226 -39.445 1.00 80.69 89 ALA A C 1
ATOM 676 O O . ALA A 1 89 ? 7.400 -14.317 -39.532 1.00 80.69 89 ALA A O 1
ATOM 677 N N . LEU A 1 90 ? 8.841 -12.949 -38.482 1.00 80.25 90 LEU A N 1
ATOM 678 C CA . LEU A 1 90 ? 9.214 -13.835 -37.385 1.00 80.25 90 LEU A CA 1
ATOM 679 C C . LEU A 1 90 ? 8.494 -13.403 -36.113 1.00 80.25 90 LEU A C 1
ATOM 681 O O . LEU A 1 90 ? 8.612 -12.251 -35.694 1.00 80.25 90 LEU A O 1
ATOM 685 N N . ASN A 1 91 ? 7.780 -14.323 -35.474 1.00 78.81 91 ASN A N 1
ATOM 686 C CA . ASN A 1 91 ? 7.230 -14.070 -34.154 1.00 78.81 91 ASN A CA 1
ATOM 687 C C . ASN A 1 91 ? 8.332 -14.248 -33.100 1.00 78.81 91 ASN A C 1
ATOM 689 O O . ASN A 1 91 ? 9.062 -15.239 -33.104 1.00 78.81 91 ASN A O 1
ATOM 693 N N . THR A 1 92 ? 8.471 -13.292 -32.187 1.00 80.62 92 THR A N 1
ATOM 694 C CA . THR A 1 92 ? 9.449 -13.355 -31.096 1.00 80.62 92 THR A CA 1
ATOM 695 C C . THR A 1 92 ? 8.788 -13.049 -29.763 1.00 80.62 92 THR A C 1
ATOM 697 O O . THR A 1 92 ? 7.709 -12.460 -29.711 1.00 80.62 92 THR A O 1
ATOM 700 N N . VAL A 1 93 ? 9.466 -13.367 -28.659 1.00 77.38 93 VAL A N 1
ATOM 701 C CA . VAL A 1 93 ? 9.029 -12.962 -27.308 1.00 77.38 93 VAL A CA 1
ATOM 702 C C . VAL A 1 93 ? 8.891 -11.439 -27.144 1.00 77.38 93 VAL A C 1
ATOM 704 O O . VAL A 1 93 ? 8.226 -10.983 -26.218 1.00 77.38 93 VAL A O 1
ATOM 707 N N . PHE A 1 94 ? 9.480 -10.651 -28.049 1.00 72.88 94 PHE A N 1
ATOM 708 C CA . PHE A 1 94 ? 9.388 -9.189 -28.085 1.00 72.88 94 PHE A CA 1
ATOM 709 C C . PHE A 1 94 ? 8.378 -8.664 -29.124 1.00 72.88 94 PHE A C 1
ATOM 711 O O . PHE A 1 94 ? 8.273 -7.454 -29.312 1.00 72.88 94 PHE A O 1
ATOM 718 N N . GLY A 1 95 ? 7.635 -9.549 -29.797 1.00 74.56 95 GLY A N 1
ATOM 719 C CA . GLY A 1 95 ? 6.692 -9.220 -30.869 1.00 74.56 95 GLY A CA 1
ATOM 720 C C . GLY A 1 95 ? 7.172 -9.638 -32.262 1.00 74.56 95 GLY A C 1
ATOM 721 O O . GLY A 1 95 ? 8.129 -10.399 -32.410 1.00 74.56 95 GLY A O 1
ATOM 722 N N . TRP A 1 96 ? 6.485 -9.156 -33.298 1.00 79.25 96 TRP A N 1
ATO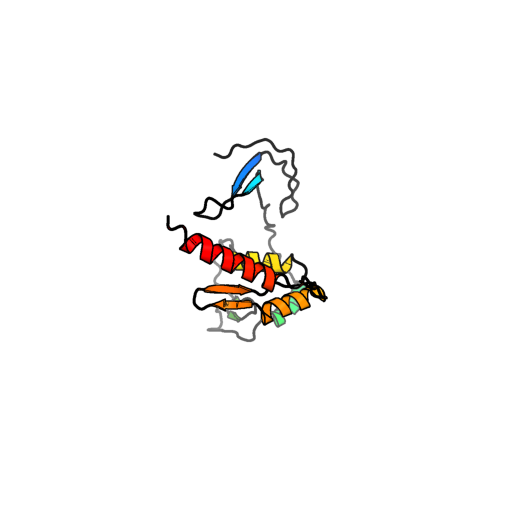M 723 C CA . TRP A 1 96 ? 6.769 -9.511 -34.692 1.00 79.25 96 TRP A CA 1
ATOM 724 C C . TRP A 1 96 ? 7.971 -8.742 -35.251 1.00 79.25 96 TRP A C 1
ATOM 726 O O . TRP A 1 96 ? 8.028 -7.515 -35.170 1.00 79.25 96 TRP A O 1
ATOM 736 N N . VAL A 1 97 ? 8.906 -9.467 -35.863 1.00 78.81 97 VAL A N 1
ATOM 737 C CA . VAL A 1 97 ? 10.124 -8.938 -36.489 1.00 78.81 97 VAL A CA 1
ATOM 738 C C . VAL A 1 97 ? 10.110 -9.262 -37.980 1.00 78.81 97 VAL A C 1
ATOM 740 O O . VAL A 1 97 ? 9.987 -10.423 -38.357 1.00 78.81 97 VAL A O 1
ATOM 743 N N . LEU A 1 98 ? 10.274 -8.252 -38.836 1.00 78.50 98 LEU A N 1
ATOM 744 C CA . LEU A 1 98 ? 10.426 -8.444 -40.281 1.00 78.50 98 LEU A CA 1
ATOM 745 C C . LEU A 1 98 ? 11.908 -8.630 -40.636 1.00 78.50 98 LEU A C 1
ATOM 747 O O . LEU A 1 98 ? 12.745 -7.804 -40.277 1.00 78.50 98 LEU A O 1
ATOM 751 N N . MET A 1 99 ? 12.235 -9.709 -41.344 1.00 71.19 99 MET A N 1
ATOM 752 C CA . MET A 1 99 ? 13.594 -10.088 -41.725 1.00 71.19 99 MET A CA 1
ATOM 753 C C . MET A 1 99 ? 13.630 -10.560 -43.177 1.00 71.19 99 MET A C 1
ATOM 755 O O . MET A 1 99 ? 12.959 -11.513 -43.543 1.00 71.19 99 MET A O 1
ATOM 759 N N . GLY A 1 100 ? 14.464 -9.965 -44.019 1.00 70.50 100 GLY A N 1
ATOM 760 C CA . GLY A 1 100 ? 14.656 -10.460 -45.379 1.00 70.50 100 GLY A CA 1
ATOM 761 C C . GLY A 1 100 ? 15.208 -9.403 -46.322 1.00 70.50 100 GLY A C 1
ATOM 762 O O . GLY A 1 100 ? 15.472 -8.277 -45.892 1.00 70.50 100 GLY A O 1
ATOM 763 N N . PRO A 1 101 ? 15.414 -9.769 -47.596 1.00 67.19 101 PRO A N 1
ATOM 764 C CA . PRO A 1 101 ? 15.812 -8.815 -48.614 1.00 67.19 101 PRO A CA 1
ATOM 765 C C . PRO A 1 101 ? 14.712 -7.761 -48.783 1.00 67.19 101 PRO A C 1
ATOM 767 O O . PRO A 1 101 ? 13.540 -8.082 -48.953 1.00 67.19 101 PRO A O 1
ATOM 770 N N . THR A 1 102 ? 15.114 -6.499 -48.719 1.00 66.06 102 THR A N 1
ATOM 771 C CA . THR A 1 102 ? 14.296 -5.346 -49.095 1.00 66.06 102 THR A CA 1
ATOM 772 C C . THR A 1 102 ? 14.974 -4.674 -50.278 1.00 66.06 102 THR A C 1
ATOM 774 O O . THR A 1 102 ? 16.202 -4.706 -50.385 1.00 66.06 102 THR A O 1
ATOM 777 N N . GLU A 1 103 ? 14.204 -4.053 -51.166 1.00 68.19 103 GLU A N 1
ATOM 778 C CA . GLU A 1 103 ? 14.790 -3.172 -52.173 1.00 68.19 103 GLU A CA 1
ATOM 779 C C . GLU A 1 103 ? 15.459 -2.000 -51.439 1.00 68.19 103 GLU A C 1
ATOM 781 O O . GLU A 1 103 ? 14.819 -1.261 -50.688 1.00 68.19 103 GLU A O 1
ATOM 786 N N . PHE A 1 104 ? 16.784 -1.907 -51.549 1.00 59.50 104 PHE A N 1
ATOM 787 C CA . PHE A 1 104 ? 17.569 -0.874 -50.885 1.00 59.50 104 PHE A CA 1
ATOM 788 C C . PHE A 1 104 ? 17.327 0.473 -51.576 1.00 59.50 104 PHE A C 1
ATOM 790 O O . PHE A 1 104 ? 17.621 0.624 -52.760 1.00 59.50 104 PHE A O 1
ATOM 797 N N . TYR A 1 105 ? 16.864 1.474 -50.826 1.00 57.38 105 TYR A N 1
ATOM 798 C CA . TYR A 1 105 ? 17.041 2.872 -51.214 1.00 57.38 105 TYR A CA 1
ATOM 799 C C . TYR A 1 105 ? 18.363 3.360 -50.626 1.00 57.38 105 TYR A C 1
ATOM 801 O O . TYR A 1 105 ? 18.489 3.536 -49.412 1.00 57.38 105 TYR A O 1
ATOM 809 N N . ASP A 1 106 ? 19.353 3.553 -51.492 1.00 56.00 106 ASP A N 1
ATOM 810 C CA . ASP A 1 106 ? 20.643 4.130 -51.127 1.00 56.00 106 ASP A CA 1
ATOM 811 C C . ASP A 1 106 ? 20.413 5.569 -50.625 1.00 56.00 106 ASP A C 1
ATOM 813 O O . ASP A 1 106 ? 20.054 6.458 -51.399 1.00 56.00 106 ASP A O 1
ATOM 817 N N . GLY A 1 107 ? 20.557 5.801 -49.314 1.00 56.12 107 GLY A N 1
ATOM 818 C CA . GLY A 1 107 ? 20.662 7.160 -48.764 1.00 56.12 107 GLY A CA 1
ATOM 819 C C . GLY A 1 107 ? 19.836 7.530 -47.530 1.00 56.12 107 GLY A C 1
ATOM 820 O O . GLY A 1 107 ? 19.942 8.676 -47.099 1.00 56.12 107 GLY A O 1
ATOM 821 N N . SER A 1 108 ? 19.050 6.639 -46.916 1.00 56.16 108 SER A N 1
ATOM 822 C CA . SER A 1 108 ? 18.348 6.993 -45.668 1.00 56.16 108 SER A CA 1
ATOM 823 C C . SER A 1 108 ? 19.010 6.369 -44.441 1.00 56.16 108 SER A C 1
ATOM 825 O O . SER A 1 108 ? 19.099 5.148 -44.318 1.00 56.16 108 SER A O 1
ATOM 827 N N . SER A 1 109 ? 19.480 7.208 -43.514 1.00 56.00 109 SER A N 1
ATOM 828 C CA . SER A 1 109 ? 19.918 6.769 -42.190 1.00 56.00 109 SER A CA 1
ATOM 829 C C . SER A 1 109 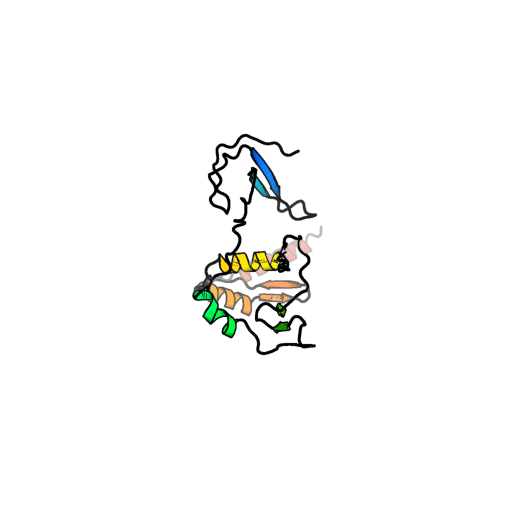? 18.751 6.086 -41.476 1.00 56.00 109 SER A C 1
ATOM 831 O O . SER A 1 109 ? 17.757 6.741 -41.147 1.00 56.00 109 SER A O 1
ATOM 833 N N . VAL A 1 110 ? 18.869 4.783 -41.223 1.00 56.50 110 VAL A N 1
ATOM 834 C CA . VAL A 1 110 ? 17.868 4.031 -40.459 1.00 56.50 110 VAL A CA 1
ATOM 835 C C . VAL A 1 110 ? 17.780 4.640 -39.063 1.00 56.50 110 VAL A C 1
ATOM 837 O O . VAL A 1 110 ? 18.709 4.542 -38.264 1.00 56.50 110 VAL A O 1
ATOM 840 N N . THR A 1 111 ? 16.664 5.309 -38.782 1.00 50.81 111 THR A N 1
ATOM 841 C CA . THR A 1 111 ? 16.378 5.872 -37.463 1.00 50.81 111 THR A CA 1
ATOM 842 C C . THR A 1 111 ? 15.425 4.922 -36.759 1.00 50.81 111 THR A C 1
ATOM 844 O O . THR A 1 111 ? 14.227 4.913 -37.031 1.00 50.81 111 THR A O 1
ATOM 847 N N . THR A 1 112 ? 15.956 4.090 -35.868 1.00 50.16 112 THR A N 1
ATOM 848 C CA . THR A 1 112 ? 15.137 3.194 -35.047 1.00 50.16 112 THR A CA 1
ATOM 849 C C . THR A 1 112 ? 14.512 3.995 -33.908 1.00 50.16 112 THR A C 1
ATOM 851 O O . THR A 1 112 ? 15.201 4.376 -32.962 1.00 50.16 112 THR A O 1
ATOM 854 N N . LEU A 1 113 ? 13.205 4.259 -33.980 1.00 42.72 113 LEU A N 1
ATOM 855 C CA . LEU A 1 113 ? 12.442 4.756 -32.835 1.00 42.72 113 LEU A CA 1
ATOM 856 C C . LEU A 1 113 ? 11.955 3.568 -32.003 1.00 42.72 113 LEU A C 1
ATOM 858 O O . LEU A 1 113 ? 11.076 2.823 -32.427 1.00 42.72 113 LEU A O 1
ATOM 862 N N . CYS A 1 114 ? 12.496 3.416 -30.796 1.00 42.78 114 CYS A N 1
ATOM 863 C CA . CYS A 1 114 ? 11.901 2.541 -29.794 1.00 42.78 114 CYS A CA 1
ATOM 864 C C . CYS A 1 114 ? 10.777 3.314 -29.094 1.00 42.78 114 CYS A C 1
ATOM 866 O O . CYS A 1 114 ? 11.033 4.173 -28.249 1.00 42.78 114 CYS A O 1
ATOM 868 N N . LEU A 1 115 ? 9.535 3.054 -29.496 1.00 39.12 115 LEU A N 1
ATOM 869 C CA . LEU A 1 115 ? 8.346 3.553 -28.813 1.00 39.12 115 LEU A CA 1
ATOM 870 C C . LEU A 1 115 ? 7.931 2.513 -27.777 1.00 39.12 115 LEU A C 1
ATOM 872 O O . LEU A 1 115 ? 7.252 1.540 -28.093 1.00 39.12 115 LEU A O 1
ATOM 876 N N . THR A 1 116 ? 8.346 2.710 -26.531 1.00 50.72 116 THR A N 1
ATOM 877 C CA . THR A 1 116 ? 7.762 1.977 -25.414 1.00 50.72 116 THR A CA 1
ATOM 878 C C . THR A 1 116 ? 6.450 2.654 -25.039 1.00 50.72 116 THR A C 1
ATOM 880 O O . THR A 1 116 ? 6.416 3.827 -24.668 1.00 50.72 116 THR A O 1
ATOM 883 N N . VAL A 1 117 ? 5.340 1.922 -25.144 1.00 52.66 117 VAL A N 1
ATOM 884 C CA . VAL A 1 117 ? 4.104 2.321 -24.467 1.00 52.66 117 VAL A CA 1
ATOM 885 C C . VAL A 1 117 ? 4.379 2.107 -22.986 1.00 52.66 117 VAL A C 1
ATOM 887 O O . VAL A 1 117 ? 4.343 0.979 -22.502 1.00 52.66 117 VAL A O 1
ATOM 890 N N . SER A 1 118 ? 4.784 3.165 -22.285 1.00 58.81 118 SER A N 1
ATOM 891 C CA . SER A 1 118 ? 4.973 3.077 -20.843 1.00 58.81 118 SER A CA 1
ATOM 892 C C . SER A 1 118 ? 3.630 2.759 -20.198 1.00 58.81 118 SER A C 1
ATOM 894 O O . SER A 1 118 ? 2.614 3.355 -20.569 1.00 58.81 118 SER A O 1
ATOM 896 N N . ASP A 1 119 ? 3.639 1.877 -19.201 1.00 67.62 119 ASP A N 1
ATOM 897 C CA . ASP A 1 119 ? 2.525 1.752 -18.266 1.00 67.62 119 ASP A CA 1
ATOM 898 C C . ASP A 1 119 ? 2.081 3.153 -17.787 1.00 67.62 119 ASP A C 1
ATOM 900 O O . ASP A 1 119 ? 2.912 4.073 -17.720 1.00 67.62 119 ASP A O 1
ATOM 904 N N . PRO A 1 120 ? 0.795 3.354 -17.444 1.00 80.50 120 PRO A N 1
ATOM 905 C CA . PRO A 1 120 ? 0.354 4.602 -16.832 1.00 80.50 120 PRO A CA 1
ATOM 906 C C . PRO A 1 120 ? 1.266 4.953 -15.652 1.00 80.50 120 PRO A C 1
ATOM 908 O O . PRO A 1 120 ? 1.695 4.070 -14.905 1.00 80.50 120 PRO A O 1
ATOM 911 N N . ILE A 1 121 ? 1.578 6.243 -15.497 1.00 79.00 121 ILE A N 1
ATOM 912 C CA . ILE A 1 121 ? 2.615 6.726 -14.571 1.00 79.00 121 ILE A CA 1
ATOM 913 C C . ILE A 1 121 ? 2.435 6.191 -13.143 1.00 79.00 121 ILE A C 1
ATOM 915 O O . ILE A 1 121 ? 3.416 5.871 -12.478 1.00 79.00 121 ILE A O 1
ATOM 919 N N . ASP A 1 122 ? 1.188 5.996 -12.718 1.00 79.50 122 ASP A N 1
ATOM 920 C CA . ASP A 1 122 ? 0.829 5.434 -11.417 1.00 79.50 122 ASP A CA 1
ATOM 921 C C . ASP A 1 122 ? 1.345 4.001 -11.235 1.00 79.50 122 ASP A C 1
ATOM 923 O O . ASP A 1 122 ? 1.856 3.644 -10.175 1.00 79.50 122 ASP A O 1
ATOM 927 N N . SER A 1 123 ? 1.255 3.172 -12.277 1.00 82.69 123 SER A N 1
ATOM 928 C CA . SER A 1 123 ? 1.771 1.801 -12.262 1.00 82.69 123 SER A CA 1
ATOM 929 C C . SER A 1 123 ? 3.295 1.767 -12.268 1.00 82.69 123 SER A C 1
ATOM 931 O O . SER A 1 123 ? 3.882 0.927 -11.589 1.00 82.69 123 SER A O 1
ATOM 933 N N . LEU A 1 124 ? 3.940 2.691 -12.984 1.00 83.75 124 LEU A N 1
ATOM 934 C CA . LEU A 1 124 ? 5.397 2.797 -12.988 1.00 83.75 124 LEU A CA 1
ATOM 935 C C . LEU A 1 124 ? 5.929 3.242 -11.621 1.00 83.75 124 LEU A C 1
ATOM 937 O O . LEU A 1 124 ? 6.866 2.640 -11.107 1.00 83.75 124 LEU A O 1
ATOM 941 N N . ILE A 1 125 ? 5.299 4.252 -11.013 1.00 83.56 125 ILE A N 1
ATOM 942 C CA . ILE A 1 125 ? 5.631 4.715 -9.662 1.00 83.56 125 ILE A CA 1
ATOM 943 C C . ILE A 1 125 ? 5.413 3.585 -8.654 1.00 83.56 125 ILE A C 1
ATOM 945 O O . ILE A 1 125 ? 6.285 3.333 -7.831 1.00 83.56 125 ILE A O 1
ATOM 949 N N . LYS A 1 126 ? 4.292 2.859 -8.740 1.00 84.69 126 LYS A N 1
ATOM 950 C CA . LYS A 1 126 ? 4.019 1.719 -7.858 1.00 84.69 126 LYS A CA 1
ATOM 951 C C . LYS A 1 126 ? 5.098 0.636 -7.964 1.00 84.69 126 LYS A C 1
ATOM 953 O O . LYS A 1 126 ? 5.647 0.243 -6.944 1.00 84.69 126 LYS A O 1
ATOM 958 N N . LYS A 1 127 ? 5.447 0.211 -9.184 1.00 82.94 127 LYS A N 1
ATOM 959 C CA . LYS A 1 127 ? 6.513 -0.779 -9.419 1.00 82.94 127 LYS A CA 1
ATOM 960 C C . LYS A 1 127 ? 7.875 -0.293 -8.928 1.00 82.94 127 LYS A C 1
ATOM 962 O O . LYS A 1 127 ? 8.652 -1.085 -8.414 1.00 82.94 127 LYS A O 1
ATOM 967 N N . PHE A 1 128 ? 8.173 0.995 -9.094 1.00 85.38 128 PHE A N 1
ATOM 968 C CA . PHE A 1 128 ? 9.409 1.589 -8.594 1.00 85.38 128 PHE A CA 1
ATOM 969 C C . PHE A 1 128 ? 9.514 1.447 -7.069 1.00 85.38 128 PHE A C 1
ATOM 971 O O . PHE A 1 128 ? 10.524 0.950 -6.581 1.00 85.38 128 PHE A O 1
ATOM 978 N N . TRP A 1 129 ? 8.448 1.784 -6.334 1.00 84.12 129 TRP A N 1
ATOM 979 C CA . TRP A 1 129 ? 8.407 1.610 -4.879 1.00 84.12 129 TRP A CA 1
ATOM 980 C C . TRP A 1 129 ? 8.445 0.137 -4.459 1.00 84.12 129 TRP A C 1
ATOM 982 O O . TRP A 1 129 ? 9.171 -0.196 -3.536 1.00 84.12 129 TRP A O 1
ATOM 992 N N . GLU A 1 130 ? 7.748 -0.758 -5.165 1.00 82.56 130 GLU A N 1
ATOM 993 C CA . GLU A 1 130 ? 7.797 -2.206 -4.894 1.00 82.56 130 GLU A CA 1
ATOM 994 C C . GLU A 1 130 ? 9.198 -2.817 -5.085 1.00 82.56 130 GLU A C 1
ATOM 996 O O . GLU A 1 130 ? 9.513 -3.822 -4.453 1.00 82.56 130 GLU A O 1
ATOM 1001 N N . LEU A 1 131 ? 10.021 -2.247 -5.972 1.00 81.81 131 LEU A N 1
ATOM 1002 C CA . LEU A 1 131 ? 11.381 -2.719 -6.244 1.00 81.81 131 LEU A CA 1
ATOM 1003 C C . LEU A 1 131 ? 12.437 -2.081 -5.331 1.00 81.81 131 LEU A C 1
ATOM 1005 O O . LEU A 1 131 ? 13.422 -2.744 -5.008 1.00 81.81 131 LEU A O 1
ATOM 1009 N N . GLU A 1 132 ? 12.275 -0.809 -4.954 1.00 79.81 132 GLU A N 1
ATOM 1010 C 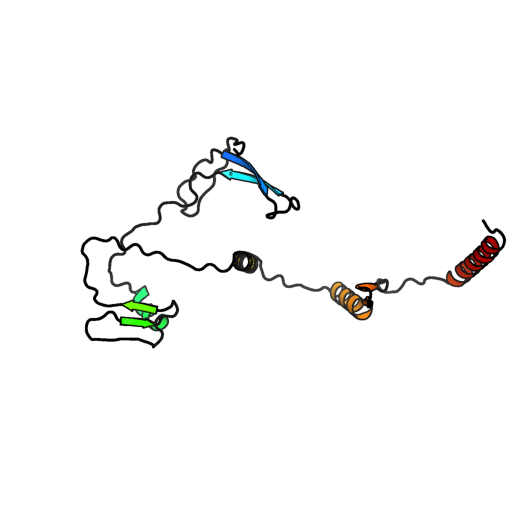CA . GLU A 1 132 ? 13.184 -0.139 -4.012 1.00 79.81 132 GLU A CA 1
ATOM 1011 C C . GLU A 1 132 ? 12.909 -0.515 -2.552 1.00 79.81 132 GLU A C 1
ATOM 1013 O O . GLU A 1 132 ? 13.843 -0.573 -1.748 1.00 79.81 132 GLU A O 1
ATOM 1018 N N . GLU A 1 133 ? 11.653 -0.781 -2.188 1.00 79.25 133 GLU A N 1
ATOM 1019 C CA . GLU A 1 133 ? 11.316 -1.225 -0.842 1.00 79.25 133 GLU A CA 1
ATOM 1020 C C . GLU A 1 133 ? 11.646 -2.711 -0.670 1.00 79.25 133 GLU A C 1
ATOM 1022 O O . GLU A 1 133 ? 11.192 -3.585 -1.408 1.00 79.25 133 GLU A O 1
ATOM 1027 N N . LEU A 1 134 ? 12.440 -3.020 0.357 1.00 72.88 134 LEU A N 1
ATOM 1028 C CA . LEU A 1 134 ? 12.607 -4.400 0.798 1.00 72.88 134 LEU A CA 1
ATOM 1029 C C . LEU A 1 134 ? 11.247 -4.941 1.265 1.00 72.88 134 LEU A C 1
ATOM 1031 O O . LEU A 1 134 ? 10.499 -4.190 1.893 1.00 72.88 134 LEU A O 1
ATOM 1035 N N . PRO A 1 135 ? 10.932 -6.233 1.041 1.00 65.94 135 PRO A N 1
ATOM 1036 C CA . PRO A 1 135 ? 9.705 -6.825 1.551 1.00 65.94 135 PRO A CA 1
ATOM 1037 C C . PRO A 1 135 ? 9.625 -6.619 3.062 1.00 65.94 135 PRO A C 1
ATOM 1039 O O . PRO A 1 135 ? 10.370 -7.236 3.827 1.00 65.94 135 PRO A O 1
ATOM 1042 N N . THR A 1 136 ? 8.732 -5.734 3.496 1.00 65.44 136 THR A N 1
ATOM 1043 C CA . THR A 1 136 ? 8.501 -5.495 4.915 1.00 65.44 136 THR A CA 1
ATOM 1044 C C . THR A 1 136 ? 7.805 -6.730 5.462 1.00 65.44 136 THR A C 1
ATOM 1046 O O . THR A 1 136 ? 6.598 -6.912 5.293 1.00 65.44 136 THR A O 1
ATOM 1049 N N . THR A 1 137 ? 8.557 -7.629 6.095 1.00 67.12 137 THR A N 1
ATOM 1050 C CA . THR A 1 137 ? 7.951 -8.698 6.880 1.00 67.12 137 THR A CA 1
ATOM 1051 C C . THR A 1 137 ? 7.290 -8.041 8.083 1.00 67.12 137 THR A C 1
ATOM 1053 O O . THR A 1 137 ? 7.944 -7.666 9.056 1.00 67.12 137 THR A O 1
ATOM 1056 N N . PHE A 1 138 ? 5.975 -7.838 7.999 1.00 67.06 138 PHE A N 1
ATOM 1057 C CA . PHE A 1 138 ? 5.181 -7.384 9.132 1.00 67.06 138 PHE A CA 1
ATOM 1058 C C . PHE A 1 138 ? 5.218 -8.473 10.203 1.00 67.06 138 PHE A C 1
ATOM 1060 O O . PHE A 1 138 ? 4.449 -9.432 10.184 1.00 67.06 138 PHE A O 1
ATOM 1067 N N . HIS A 1 139 ? 6.151 -8.342 11.139 1.00 74.56 139 HIS A N 1
ATOM 1068 C CA . HIS A 1 139 ? 6.134 -9.121 12.362 1.00 74.56 139 HIS A CA 1
ATOM 1069 C C . HIS A 1 139 ? 5.072 -8.509 13.267 1.00 74.56 139 HIS A C 1
ATOM 1071 O O . HIS A 1 139 ? 5.367 -7.618 14.060 1.00 74.56 139 HIS A O 1
ATOM 1077 N N . LEU A 1 140 ? 3.825 -8.963 13.113 1.00 80.44 140 LEU A N 1
ATOM 1078 C CA . LEU A 1 140 ? 2.784 -8.670 14.090 1.00 80.44 140 LEU A CA 1
ATOM 1079 C C . LEU A 1 140 ? 3.266 -9.190 15.443 1.00 80.44 140 LEU A C 1
ATOM 1081 O O . LEU A 1 140 ? 3.541 -10.383 15.606 1.00 80.44 140 LEU A O 1
ATOM 1085 N N . SER A 1 141 ? 3.407 -8.290 16.410 1.00 85.25 141 SER A N 1
ATOM 1086 C CA . SER A 1 141 ? 3.627 -8.702 17.785 1.00 85.25 141 SER A CA 1
ATOM 1087 C C . SER A 1 141 ? 2.362 -9.378 18.315 1.00 85.25 141 SER A C 1
ATOM 1089 O O . SER A 1 141 ? 1.256 -9.176 17.812 1.00 85.25 141 SER A O 1
ATOM 1091 N N . THR A 1 142 ? 2.496 -10.150 19.390 1.00 85.38 142 THR A N 1
ATOM 1092 C CA . THR A 1 142 ? 1.333 -10.735 20.076 1.00 85.38 142 THR A CA 1
ATOM 1093 C C . THR A 1 142 ? 0.332 -9.671 20.539 1.00 85.38 142 THR A C 1
ATOM 1095 O O . THR A 1 142 ? -0.866 -9.944 20.611 1.00 85.38 142 THR A O 1
ATOM 1098 N N . ALA A 1 143 ? 0.806 -8.454 20.828 1.00 85.50 143 ALA A N 1
ATOM 1099 C CA . ALA A 1 143 ? -0.039 -7.317 21.169 1.00 85.50 143 ALA A CA 1
ATOM 1100 C C . ALA A 1 143 ? -0.823 -6.795 19.956 1.00 85.50 143 ALA A C 1
ATOM 1102 O O . ALA A 1 143 ? -2.002 -6.477 20.104 1.00 85.50 143 ALA A O 1
ATOM 1103 N N . ASP A 1 144 ? -0.208 -6.767 18.771 1.00 87.94 144 ASP A N 1
ATOM 1104 C CA . ASP A 1 144 ? -0.864 -6.328 17.534 1.00 87.94 144 ASP A CA 1
ATOM 1105 C C . ASP A 1 144 ? -1.973 -7.301 17.134 1.00 87.94 144 ASP A C 1
ATOM 1107 O O . ASP A 1 144 ? -3.101 -6.885 16.876 1.00 87.94 144 ASP A O 1
ATOM 1111 N N . THR A 1 145 ? -1.698 -8.608 17.193 1.00 88.12 145 THR A N 1
ATOM 1112 C CA . THR A 1 145 ? -2.709 -9.640 16.919 1.00 88.12 145 THR A CA 1
ATOM 1113 C C . THR A 1 145 ? -3.883 -9.552 17.896 1.00 88.12 145 THR A C 1
ATOM 1115 O O . THR A 1 145 ? -5.040 -9.644 17.493 1.00 88.12 145 THR A O 1
ATOM 1118 N N . ALA A 1 146 ? -3.607 -9.321 19.185 1.00 87.69 146 ALA A N 1
ATOM 1119 C CA . ALA A 1 146 ? -4.655 -9.148 20.189 1.00 87.69 146 ALA A CA 1
ATOM 1120 C C . ALA A 1 146 ? -5.475 -7.865 19.963 1.00 87.69 146 ALA A C 1
ATOM 1122 O O . ALA A 1 146 ? -6.686 -7.861 20.188 1.00 87.69 146 ALA A O 1
ATOM 1123 N N . ALA A 1 147 ? -4.842 -6.775 19.524 1.00 87.12 147 ALA A N 1
ATOM 1124 C CA . ALA A 1 147 ? -5.534 -5.532 19.194 1.00 87.12 147 ALA A CA 1
ATOM 1125 C C . ALA A 1 147 ? -6.465 -5.712 17.986 1.00 87.12 147 ALA A C 1
ATOM 1127 O O . ALA A 1 147 ? -7.611 -5.259 18.023 1.00 87.12 147 ALA A O 1
ATOM 1128 N N . GLU A 1 148 ? -6.005 -6.421 16.956 1.00 90.75 148 GLU A N 1
ATOM 1129 C CA . GLU A 1 148 ? -6.795 -6.731 15.765 1.00 90.75 148 GLU A CA 1
ATOM 1130 C C . GLU A 1 148 ? -7.980 -7.655 16.083 1.00 90.75 148 GLU A C 1
ATOM 1132 O O . GLU A 1 148 ? -9.104 -7.408 15.643 1.00 90.75 148 GLU A O 1
ATOM 1137 N N . GLU A 1 149 ? -7.781 -8.661 16.939 1.00 90.75 149 GLU A N 1
ATOM 1138 C CA . GLU A 1 149 ? -8.863 -9.523 17.424 1.00 90.75 149 GLU A CA 1
ATOM 1139 C C . GLU A 1 149 ? -9.925 -8.728 18.207 1.00 90.75 149 GLU A C 1
ATOM 1141 O O . GLU A 1 149 ? -11.130 -8.914 18.004 1.00 90.75 149 GLU A O 1
ATOM 1146 N N . ILE A 1 150 ? -9.512 -7.793 19.072 1.00 89.88 150 ILE A N 1
ATOM 1147 C CA . ILE A 1 150 ? -10.441 -6.915 19.801 1.00 89.88 150 ILE A CA 1
ATOM 1148 C C . ILE A 1 150 ? -11.203 -6.009 18.830 1.00 89.88 150 ILE A C 1
ATOM 1150 O O . ILE A 1 150 ? -12.416 -5.846 18.975 1.00 89.88 150 ILE A O 1
ATOM 1154 N N . TYR A 1 151 ? -10.524 -5.436 17.837 1.00 90.88 151 TYR A N 1
ATOM 1155 C CA . TYR A 1 151 ? -11.164 -4.600 16.828 1.00 90.88 151 TYR A CA 1
ATOM 1156 C C . TYR A 1 151 ? -12.239 -5.384 16.068 1.00 90.88 151 TYR A C 1
ATOM 1158 O O . TYR A 1 151 ? -13.396 -4.962 16.062 1.00 90.88 151 TYR A O 1
ATOM 1166 N N . ASN A 1 152 ? -11.887 -6.554 15.531 1.00 91.81 152 ASN A N 1
ATOM 1167 C CA . ASN A 1 152 ? -12.788 -7.394 14.741 1.00 91.81 152 ASN A CA 1
ATOM 1168 C C . ASN A 1 152 ? -13.975 -7.932 15.551 1.00 91.81 152 ASN A C 1
ATOM 1170 O O . ASN A 1 152 ? -15.080 -8.050 15.028 1.00 91.81 152 ASN A O 1
ATOM 1174 N N . SER A 1 153 ? -13.768 -8.252 16.830 1.00 90.56 153 SER A N 1
ATOM 1175 C CA . SER A 1 153 ? -14.826 -8.801 17.687 1.00 90.56 153 SER A CA 1
ATOM 1176 C C . SER A 1 153 ? -15.760 -7.743 18.276 1.00 90.56 153 SER A C 1
ATOM 1178 O O . SER A 1 153 ? -16.914 -8.052 18.573 1.00 90.56 153 SER A O 1
ATOM 1180 N N . THR A 1 154 ? -15.289 -6.507 18.474 1.00 91.50 154 THR A N 1
ATOM 1181 C CA . THR A 1 154 ? -16.045 -5.487 19.223 1.00 91.50 154 THR A CA 1
ATOM 1182 C C . THR A 1 154 ? -16.464 -4.268 18.414 1.00 91.50 154 THR A C 1
ATOM 1184 O O . THR A 1 154 ? -17.301 -3.495 18.891 1.00 91.50 154 THR A O 1
ATOM 1187 N N . THR A 1 155 ? -15.911 -4.083 17.213 1.00 93.44 155 THR A N 1
ATOM 1188 C CA . THR A 1 155 ? -16.238 -2.949 16.347 1.00 93.44 155 THR A CA 1
ATOM 1189 C C . THR A 1 155 ? -17.309 -3.345 15.345 1.00 93.44 155 THR A C 1
ATOM 1191 O O . THR A 1 155 ? -17.133 -4.272 14.564 1.00 93.44 155 THR A O 1
ATOM 1194 N N . THR A 1 156 ? -18.424 -2.619 15.335 1.00 94.06 156 THR A N 1
ATOM 1195 C CA . THR A 1 156 ? -19.499 -2.822 14.352 1.00 94.06 156 THR A CA 1
ATOM 1196 C C . THR A 1 156 ? -19.905 -1.499 13.722 1.00 94.06 156 THR A C 1
ATOM 1198 O O . THR A 1 156 ? -19.842 -0.445 14.358 1.00 94.06 156 THR A O 1
ATOM 1201 N N . GLN A 1 157 ? -20.310 -1.534 12.454 1.00 95.56 157 GLN A N 1
ATOM 1202 C CA . GLN A 1 157 ? -20.810 -0.358 11.749 1.00 95.56 157 GLN A CA 1
ATOM 1203 C C . GLN A 1 157 ? -22.342 -0.347 11.774 1.00 95.56 157 GLN A C 1
ATOM 1205 O O . GLN A 1 157 ? -22.996 -1.324 11.418 1.00 95.56 157 GLN A O 1
ATOM 1210 N N . LEU A 1 158 ? -22.923 0.772 12.199 1.00 94.06 158 LEU A N 1
ATOM 1211 C CA . LEU A 1 158 ? -24.362 1.016 12.150 1.00 94.06 158 LEU A CA 1
ATOM 1212 C C . LEU A 1 158 ? -24.801 1.353 10.721 1.00 94.06 158 LEU A C 1
ATOM 1214 O O . LEU A 1 158 ? -24.034 1.915 9.941 1.00 94.06 158 LEU A O 1
ATOM 1218 N N . SER A 1 159 ? -26.085 1.150 10.422 1.00 94.62 159 SER A N 1
ATOM 1219 C CA . SER A 1 159 ? -26.706 1.567 9.151 1.00 94.62 159 SER A CA 1
ATOM 1220 C C . SER A 1 159 ? -26.570 3.068 8.860 1.00 94.62 159 SER A C 1
ATOM 1222 O O . SER A 1 159 ? -26.634 3.482 7.709 1.00 94.62 159 SER A O 1
ATOM 1224 N N . SER A 1 160 ? -26.331 3.892 9.887 1.00 94.56 160 SER A N 1
ATOM 1225 C CA . SER A 1 160 ? -26.050 5.324 9.740 1.00 94.56 160 SER A CA 1
ATOM 1226 C C . SER A 1 160 ? -24.596 5.640 9.344 1.00 94.56 160 SER A C 1
ATOM 1228 O O . SER A 1 160 ? -24.207 6.803 9.405 1.00 94.56 160 SER A O 1
ATOM 1230 N N . GLY A 1 161 ? -23.752 4.635 9.088 1.00 92.25 161 GLY A N 1
ATOM 1231 C CA . GLY A 1 161 ? -22.319 4.793 8.800 1.00 92.25 161 GLY A CA 1
ATOM 1232 C C . GLY A 1 161 ? -21.432 5.085 10.020 1.00 92.25 161 GLY A C 1
ATOM 1233 O O . GLY A 1 161 ? -20.227 5.268 9.869 1.00 92.25 161 GLY A O 1
ATOM 1234 N N . ARG A 1 162 ? -21.996 5.123 11.237 1.00 94.50 162 ARG A N 1
ATOM 1235 C CA . ARG A 1 162 ? -21.239 5.336 12.485 1.00 94.50 162 ARG A CA 1
ATOM 1236 C C . ARG A 1 162 ? -20.688 4.018 13.018 1.00 94.50 162 ARG A C 1
ATOM 1238 O O . ARG A 1 162 ? -21.368 3.000 12.944 1.00 94.50 162 ARG A O 1
ATOM 1245 N N . PHE A 1 163 ? -19.506 4.058 13.621 1.00 93.62 163 PHE A N 1
ATOM 1246 C CA . PHE A 1 163 ? -18.916 2.898 14.284 1.00 93.62 163 PHE A CA 1
ATOM 1247 C C . PHE A 1 163 ? -19.307 2.842 15.759 1.00 93.62 163 PHE A C 1
ATOM 1249 O O . PHE A 1 163 ? -19.282 3.851 16.464 1.00 93.62 163 PHE A O 1
ATOM 1256 N N . VAL A 1 164 ? -19.647 1.644 16.219 1.00 93.06 164 VAL A N 1
ATOM 1257 C CA . VAL A 1 164 ? -19.757 1.292 17.631 1.00 93.06 164 VAL A CA 1
ATOM 1258 C C . VAL A 1 164 ? -18.495 0.529 17.983 1.00 93.06 164 VAL A C 1
ATOM 1260 O O . VAL A 1 164 ? -18.256 -0.544 17.439 1.00 93.06 164 VAL A O 1
ATOM 1263 N N . VAL A 1 165 ? -17.692 1.105 18.873 1.00 91.81 165 VAL A N 1
ATOM 1264 C CA . VAL A 1 165 ? -16.447 0.516 19.372 1.00 91.81 165 VAL A CA 1
ATOM 1265 C C . VAL A 1 165 ? -16.584 0.251 20.864 1.00 91.81 165 VAL A C 1
ATOM 1267 O O . VAL A 1 165 ? -17.152 1.062 21.599 1.00 91.81 165 VAL A O 1
ATOM 1270 N N . THR A 1 166 ? -16.058 -0.880 21.325 1.00 86.19 166 THR A N 1
ATOM 1271 C CA . THR A 1 166 ? -15.942 -1.152 22.763 1.00 86.19 166 THR A CA 1
ATOM 1272 C C . THR A 1 166 ? -14.607 -0.620 23.266 1.00 86.19 166 THR A C 1
ATOM 1274 O O . THR A 1 166 ? -13.611 -0.695 22.555 1.00 86.19 166 THR A O 1
ATOM 1277 N N . LEU A 1 167 ? -14.570 -0.085 24.490 1.00 85.75 167 LEU A N 1
ATOM 1278 C CA . LEU A 1 167 ? -13.329 0.417 25.076 1.00 85.75 167 LEU A CA 1
ATOM 1279 C C . LEU A 1 167 ? -12.364 -0.757 25.344 1.00 85.75 167 LEU A C 1
ATOM 1281 O O . LEU A 1 167 ? -12.686 -1.619 26.172 1.00 85.75 167 LEU A O 1
ATOM 1285 N N . PRO A 1 168 ? -11.199 -0.818 24.675 1.00 82.19 168 PRO A N 1
ATOM 1286 C CA . PRO A 1 168 ? -10.227 -1.864 24.934 1.00 82.19 168 PRO A CA 1
ATOM 1287 C C . PRO A 1 168 ? -9.521 -1.590 26.267 1.00 82.19 168 PRO A C 1
ATOM 1289 O O . PRO A 1 168 ? -9.121 -0.464 26.560 1.00 82.19 168 PRO A O 1
ATOM 1292 N N . PHE A 1 169 ? -9.344 -2.632 27.077 1.00 80.38 169 PHE A N 1
ATOM 1293 C CA . PHE A 1 169 ? -8.532 -2.581 28.292 1.00 80.38 169 PHE A CA 1
ATOM 1294 C C . PHE A 1 169 ? -7.335 -3.511 28.130 1.00 80.38 169 PHE A C 1
ATOM 1296 O O . PHE A 1 169 ? -7.504 -4.653 27.690 1.00 80.38 169 PHE A O 1
ATOM 1303 N N . LEU A 1 170 ? -6.151 -3.071 28.564 1.00 78.00 170 LEU A N 1
ATOM 1304 C CA . LEU A 1 170 ? -5.068 -4.015 28.832 1.00 78.00 170 LEU A CA 1
ATOM 1305 C C . LEU A 1 170 ? -5.530 -4.984 29.927 1.00 78.00 170 LEU A C 1
ATOM 1307 O O . LEU A 1 170 ? -6.145 -4.576 30.913 1.00 78.00 170 LEU A O 1
ATOM 1311 N N . LYS A 1 171 ? -5.269 -6.281 29.742 1.00 78.12 171 LYS A N 1
ATOM 1312 C CA . LYS A 1 171 ? -5.587 -7.291 30.756 1.00 78.12 171 LYS A CA 1
ATOM 1313 C C . LYS A 1 171 ? -4.595 -7.171 31.928 1.00 78.12 171 LYS A C 1
ATOM 1315 O O . LYS A 1 171 ? -3.402 -7.029 31.667 1.00 78.12 171 LYS A O 1
ATOM 1320 N N . PRO A 1 172 ? -5.049 -7.304 33.189 1.00 76.25 172 PRO A N 1
ATOM 1321 C CA . PRO A 1 172 ? -6.433 -7.508 33.626 1.00 76.25 172 PRO A CA 1
ATOM 1322 C C . PRO A 1 172 ? -7.260 -6.212 33.610 1.00 76.25 172 PRO A C 1
ATOM 1324 O O . PRO A 1 172 ? -6.745 -5.124 33.851 1.00 76.25 172 PRO A O 1
ATOM 1327 N N . ARG A 1 173 ? -8.573 -6.340 33.366 1.00 77.06 173 ARG A N 1
ATOM 1328 C CA . ARG A 1 173 ? -9.495 -5.193 33.408 1.00 77.06 173 ARG A CA 1
ATOM 1329 C C . ARG A 1 173 ? -9.447 -4.523 34.788 1.00 77.06 173 ARG A C 1
ATOM 1331 O O . ARG A 1 173 ? -9.509 -5.242 35.788 1.00 77.06 173 ARG A O 1
ATOM 1338 N N . PRO A 1 174 ? -9.398 -3.181 34.863 1.00 80.38 174 PRO A N 1
ATOM 1339 C CA . PRO A 1 174 ? -9.447 -2.490 36.141 1.00 80.38 174 PRO A CA 1
ATOM 1340 C C . PRO A 1 174 ? -10.781 -2.781 36.839 1.00 80.38 174 PRO A C 1
ATOM 1342 O O . PRO A 1 174 ? -11.845 -2.746 36.217 1.00 80.38 174 PRO A O 1
ATOM 1345 N N . LEU A 1 175 ? -10.720 -3.061 38.141 1.00 80.38 175 LEU A N 1
ATOM 1346 C CA . LEU A 1 175 ? -11.899 -3.190 38.993 1.00 80.38 175 LEU A CA 1
ATOM 1347 C C . LEU A 1 175 ? -12.517 -1.800 39.180 1.00 80.38 175 LEU A C 1
ATOM 1349 O O . LEU A 1 175 ? -12.152 -1.046 40.080 1.00 80.38 175 LEU A O 1
ATOM 1353 N N . LEU A 1 176 ? -13.437 -1.440 38.291 1.00 75.44 176 LEU A N 1
ATOM 1354 C CA . LEU A 1 176 ? -14.299 -0.277 38.464 1.00 75.44 176 LEU A CA 1
ATOM 1355 C C . LEU A 1 176 ? -15.266 -0.608 39.611 1.00 75.44 176 LEU A C 1
ATOM 1357 O O . LEU A 1 176 ? -16.133 -1.462 39.452 1.00 75.44 176 LEU A O 1
ATOM 1361 N N . GLY A 1 177 ? -15.080 0.009 40.782 1.00 82.56 177 GLY A N 1
ATOM 1362 C CA . GLY A 1 177 ? -15.972 -0.184 41.935 1.00 82.56 177 GLY A CA 1
ATOM 1363 C C . GLY A 1 177 ? -17.423 0.254 41.663 1.00 82.56 177 GLY A C 1
ATOM 1364 O O . GLY A 1 177 ? -17.743 0.768 40.589 1.00 82.56 177 GLY A O 1
ATOM 1365 N N . ASP A 1 178 ? -18.303 0.119 42.662 1.00 81.38 178 ASP A N 1
ATOM 1366 C CA . ASP A 1 178 ? -19.753 0.385 42.562 1.00 81.38 178 ASP A CA 1
ATOM 1367 C C . ASP A 1 178 ? -20.129 1.884 42.491 1.00 81.38 178 ASP A C 1
ATOM 1369 O O . ASP A 1 178 ? -20.928 2.417 43.258 1.00 81.38 178 ASP A O 1
ATOM 1373 N N . SER A 1 179 ? -19.582 2.602 41.511 1.00 90.12 179 SER A N 1
ATOM 1374 C CA . SER A 1 179 ? -19.930 4.004 41.236 1.00 90.12 179 SER A CA 1
ATOM 1375 C C . SER A 1 179 ? -21.330 4.169 40.630 1.00 90.12 179 SER A C 1
ATOM 1377 O O . SER A 1 179 ? -21.924 5.245 40.733 1.00 90.12 179 SER A O 1
ATOM 1379 N N . LYS A 1 180 ? -21.889 3.105 40.032 1.00 90.44 180 LYS A N 1
ATOM 1380 C CA . LYS A 1 180 ? -23.189 3.120 39.341 1.00 90.44 180 LYS A CA 1
ATOM 1381 C C . LYS A 1 180 ? -24.333 3.520 40.269 1.00 90.44 180 LYS A C 1
ATOM 1383 O O . LYS A 1 180 ? -25.182 4.315 39.877 1.00 90.44 180 LYS A O 1
ATOM 1388 N N . THR A 1 181 ? -24.364 2.979 41.484 1.00 92.06 181 THR A N 1
ATOM 1389 C CA . THR A 1 181 ? -25.439 3.236 42.455 1.00 92.06 181 THR A CA 1
ATOM 1390 C C . THR A 1 181 ? -25.454 4.705 42.874 1.00 92.06 181 THR A C 1
ATOM 1392 O O . THR A 1 181 ? -26.491 5.365 42.782 1.00 92.06 181 THR A O 1
ATOM 1395 N N . LEU A 1 182 ? -24.286 5.245 43.233 1.00 93.62 182 LEU A N 1
ATOM 1396 C CA . LEU A 1 182 ? -24.110 6.646 43.606 1.00 93.62 182 LEU A CA 1
ATOM 1397 C C . LEU A 1 182 ? -24.416 7.594 42.438 1.00 93.62 182 LEU A C 1
ATOM 1399 O O . LEU A 1 182 ? -25.106 8.598 42.620 1.00 93.62 182 LEU A O 1
ATOM 1403 N N . ALA A 1 183 ? -23.938 7.276 41.231 1.00 94.75 183 ALA A N 1
ATOM 1404 C CA . ALA A 1 183 ? -24.223 8.059 40.032 1.00 94.75 183 ALA A CA 1
ATOM 1405 C C . ALA A 1 183 ? -25.730 8.099 39.730 1.00 94.75 183 ALA A C 1
ATOM 1407 O O . ALA A 1 183 ? -26.272 9.163 39.439 1.00 94.75 183 ALA A O 1
ATOM 1408 N N . LEU A 1 184 ? -26.424 6.967 39.877 1.00 96.06 184 LEU A N 1
ATOM 1409 C CA . LEU A 1 184 ? -27.860 6.856 39.624 1.00 96.06 184 LEU A CA 1
ATOM 1410 C C . LEU A 1 184 ? -28.697 7.615 40.662 1.00 96.06 184 LEU A C 1
ATOM 1412 O O . LEU A 1 184 ? -29.679 8.263 40.305 1.00 96.06 184 LEU A O 1
ATOM 1416 N N . GLN A 1 185 ? -28.293 7.596 41.935 1.00 95.44 185 GLN A N 1
ATOM 1417 C CA . GLN A 1 185 ? -28.921 8.425 42.967 1.00 95.44 185 GLN A CA 1
ATOM 1418 C C . GLN A 1 185 ? -28.744 9.921 42.678 1.00 95.44 185 GLN A C 1
ATOM 1420 O O . GLN A 1 185 ? -29.716 10.676 42.730 1.00 95.44 185 GLN A O 1
ATOM 1425 N N . ARG A 1 186 ? -27.524 10.349 42.324 1.00 96.25 186 ARG A N 1
ATOM 1426 C CA . ARG A 1 186 ? -27.235 11.746 41.959 1.00 96.25 186 ARG A CA 1
ATOM 1427 C C . ARG A 1 186 ? -28.026 12.189 40.729 1.00 96.25 186 ARG A C 1
ATOM 1429 O O . ARG A 1 186 ? -28.557 13.295 40.730 1.00 96.25 186 ARG A O 1
ATOM 1436 N N . PHE A 1 187 ? -28.142 11.323 39.722 1.00 96.75 187 PHE A N 1
ATOM 1437 C CA . PHE A 1 187 ? -28.936 11.568 38.520 1.00 96.75 187 PHE A CA 1
ATOM 1438 C C . PHE A 1 187 ? -30.416 11.802 38.853 1.00 96.75 187 PHE A C 1
ATOM 1440 O O . PHE A 1 187 ? -30.953 12.852 38.512 1.00 96.75 187 PHE A O 1
ATOM 1447 N N . LYS A 1 188 ? -31.042 10.898 39.622 1.00 96.69 188 LYS A N 1
ATOM 1448 C CA . LYS A 1 188 ? -32.445 11.045 40.053 1.00 96.69 188 LYS A CA 1
ATOM 1449 C C . LYS A 1 188 ? -32.678 12.316 40.870 1.00 96.69 188 LYS A C 1
ATOM 1451 O O . LYS A 1 188 ? -33.667 13.014 40.671 1.00 96.69 188 LYS A O 1
ATOM 1456 N N . ALA A 1 189 ? -31.761 12.648 41.780 1.00 95.81 189 ALA A N 1
ATOM 1457 C CA . ALA A 1 189 ? -31.852 13.882 42.558 1.00 95.81 189 ALA A CA 1
ATOM 1458 C C . ALA A 1 189 ? -31.801 15.134 41.660 1.00 95.81 189 ALA A C 1
ATOM 1460 O O . ALA A 1 189 ? -32.522 16.105 41.902 1.00 95.81 189 ALA A O 1
ATOM 1461 N N . LEU A 1 190 ? -30.975 15.102 40.610 1.00 95.88 190 LEU A N 1
ATOM 1462 C CA . LEU A 1 190 ? -30.896 16.154 39.598 1.00 95.88 190 LEU A CA 1
ATOM 1463 C C . LEU A 1 190 ? -32.192 16.271 38.788 1.00 95.88 190 LEU A C 1
ATOM 1465 O O . LEU A 1 190 ? -32.697 17.384 38.655 1.00 95.88 190 LEU A O 1
ATOM 1469 N N . GLU A 1 191 ? -32.756 15.155 38.318 1.00 95.88 191 GLU A N 1
ATOM 1470 C CA . GLU A 1 191 ? -34.046 15.135 37.612 1.00 95.88 191 GLU A CA 1
ATOM 1471 C C . GLU A 1 191 ? -35.168 15.736 38.468 1.00 95.88 191 GLU A C 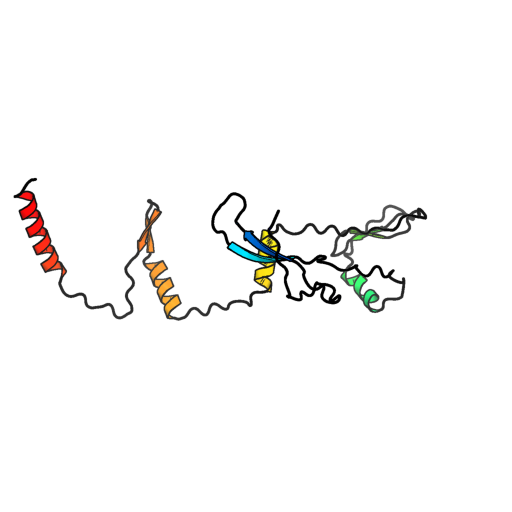1
ATOM 1473 O O . GLU A 1 191 ? -35.891 16.624 38.014 1.00 95.88 191 GLU A O 1
ATOM 1478 N N . CYS A 1 192 ? -35.274 15.341 39.741 1.00 94.06 192 CYS A N 1
ATOM 1479 C CA . CYS A 1 192 ? -36.257 15.911 40.667 1.00 94.06 192 CYS A CA 1
ATOM 1480 C C . CYS A 1 192 ? -36.060 17.421 40.864 1.00 94.06 192 CYS A C 1
ATOM 1482 O O . CYS A 1 192 ? -37.021 18.184 40.950 1.00 94.06 192 CYS A O 1
ATOM 1484 N N . ARG A 1 193 ? -34.807 17.885 40.941 1.00 93.12 193 ARG A N 1
ATOM 1485 C CA . ARG A 1 193 ? -34.512 19.310 41.130 1.00 93.12 193 ARG A CA 1
ATOM 1486 C C . ARG A 1 193 ? -34.844 20.135 39.886 1.00 93.12 193 ARG A C 1
ATOM 1488 O O . ARG A 1 193 ? -35.389 21.224 40.032 1.00 93.12 193 ARG A O 1
ATOM 1495 N N . LEU A 1 194 ? -34.526 19.624 38.697 1.00 93.44 194 LEU A N 1
ATOM 1496 C CA . LEU A 1 194 ? -34.797 20.291 37.419 1.00 93.44 194 LEU A CA 1
ATOM 1497 C C . LEU A 1 194 ? -36.289 20.301 37.077 1.00 93.44 194 LEU A C 1
ATOM 1499 O O . LEU A 1 194 ? -36.794 21.295 36.577 1.00 93.44 194 LEU A O 1
ATOM 1503 N N . THR A 1 195 ? -37.023 19.236 37.398 1.00 91.75 195 THR A N 1
ATOM 1504 C CA . THR A 1 195 ? -38.485 19.211 37.211 1.00 91.75 195 THR A CA 1
ATOM 1505 C C . THR A 1 195 ? -39.209 20.153 38.173 1.00 91.75 195 THR A C 1
ATOM 1507 O O . THR A 1 195 ? -40.225 20.742 37.802 1.00 91.75 195 THR A O 1
ATOM 1510 N N . ARG A 1 196 ? -38.673 20.337 39.388 1.00 88.00 196 ARG A N 1
ATOM 1511 C CA . ARG A 1 196 ? -39.187 21.297 40.374 1.00 88.00 196 ARG A CA 1
ATOM 1512 C C . ARG A 1 196 ? -38.893 22.753 40.000 1.00 88.00 196 ARG A C 1
ATOM 1514 O O . ARG A 1 196 ? -39.747 23.604 40.220 1.00 88.00 196 ARG A O 1
ATOM 1521 N N . ASN A 1 197 ? -37.719 23.034 39.436 1.00 78.81 197 ASN A N 1
ATOM 1522 C CA . ASN A 1 197 ? -37.330 24.365 38.968 1.00 78.81 197 ASN A CA 1
ATOM 1523 C C . ASN A 1 197 ? -37.443 24.433 37.441 1.00 78.81 197 ASN A C 1
ATOM 1525 O O . ASN A 1 197 ? -36.437 24.321 36.739 1.00 78.81 197 ASN A O 1
ATOM 1529 N N . LYS A 1 198 ? -38.669 24.603 36.934 1.00 69.44 198 LYS A N 1
ATOM 1530 C CA . LYS A 1 198 ? -38.878 24.926 35.517 1.00 69.44 198 LYS A CA 1
ATOM 1531 C C . LYS A 1 198 ? -38.257 26.298 35.221 1.00 69.44 198 LYS A C 1
ATOM 1533 O O . LYS A 1 198 ? -38.462 27.224 36.003 1.00 69.44 198 LYS A O 1
ATOM 1538 N N . ILE A 1 199 ? -37.473 26.368 34.142 1.00 62.34 199 ILE A N 1
ATOM 1539 C CA . ILE A 1 199 ? -36.918 27.612 33.580 1.00 62.34 199 ILE A CA 1
ATOM 1540 C C . ILE A 1 199 ? -38.066 28.488 33.084 1.00 62.34 199 ILE A C 1
ATOM 1542 O O . ILE A 1 199 ? -38.997 27.910 32.473 1.00 62.34 199 ILE A O 1
#

Secondary structure (DSSP, 8-state):
----B----EE--TT----EE---EEEEEE--TT---S-EEEEEE--S-SS-------------TTTTTTHHHHEEEEEE--STTSPEEEEETTEEEEES-----TT----------PPPHHHHHHHHHHHHS--------HHHHHHHHHHHHH-EE-TTS-EE-----PSSPP---SHHHHHHHHHHHHHHHHHHS--